Protein AF-A0AAN7BKR9-F1 (afdb_monomer_lite)

Sequence (202 aa):
MAPDATAPASCQTCKATGILFSCIQCNNFSFCDECWPKWVLHLPGSVGWDSRPHEKSNAAVVQRLRQILEPSRTDIEHESELQNDDDTTWFGIGRDGLGQSVFEDHGRFASLMSESYNREMDTRYPQLVSYIGQTGAGKSTIIKMLIDRLDLRSPLNNQKFPSPVTSSSNDRVLETLHSSGCGLQMIVFRKLLDCSSCFSAQ

Organism: NCBI:txid252190

Radius of gyration: 22.03 Å; chains: 1; bounding box: 56×52×65 Å

Foldseek 3Di:
DPPPCPQDQAAPPPRDGDFWWDFLQDDLGTHDPVCQCVDPCQPVCRAGPVRHHTDTDGNNLSSVLCCLVAPPDDPVVLVVQQVVCVLVDAWDFDADPVRDTDIDGSCVVVVVVVVPPDPPDPDDDFDWDWDFDDPPPCSLSVQQSVLVVVCVVCVVDPDRDDGHRTDHPPVPPDPDDDDDDRDGPIDTDPDPDPPPPPDDDD

Secondary structure (DSSP, 8-state):
---------S-TTT---SS-EE-TTT-S--B-TTTGGGSGGGSTT-B-TTSSBPP-EEHHHHHHHHHHHS----HHHHHHHHHHHGGG--EEEEE-TTS-EEEEE-SHHHHHHHHT--TT-S------EE----TTSSHHHHHHHHHHHHHHH-TTS--PPP-PPPPPTTGGG---SS-------EE---------SS----

Structure (mmCIF, N/CA/C/O backbone):
data_AF-A0AAN7BKR9-F1
#
_entry.id   AF-A0AAN7BKR9-F1
#
loop_
_atom_site.group_PDB
_atom_site.id
_atom_site.type_symbol
_atom_site.label_atom_id
_atom_site.label_alt_id
_atom_site.label_comp_id
_atom_site.label_asym_id
_atom_site.label_entity_id
_atom_site.label_seq_id
_atom_site.pdbx_PDB_ins_code
_atom_site.Cartn_x
_atom_site.Cartn_y
_atom_site.Cartn_z
_atom_site.occupancy
_atom_site.B_iso_or_equiv
_atom_site.auth_seq_id
_atom_site.auth_comp_id
_atom_site.auth_asym_id
_atom_site.auth_atom_id
_atom_site.pdbx_PDB_model_num
ATOM 1 N N . MET A 1 1 ? 6.059 19.357 3.581 1.00 26.98 1 MET A N 1
ATOM 2 C CA . MET A 1 1 ? 5.431 18.853 2.340 1.00 26.98 1 MET A CA 1
ATOM 3 C C . MET A 1 1 ? 6.338 17.769 1.786 1.00 26.98 1 MET A C 1
ATOM 5 O O . MET A 1 1 ? 7.286 18.085 1.077 1.00 26.98 1 MET A O 1
ATOM 9 N N . ALA A 1 2 ? 6.133 16.520 2.205 1.00 34.06 2 ALA A N 1
ATOM 10 C CA . ALA A 1 2 ? 6.784 15.388 1.553 1.00 34.06 2 ALA A CA 1
ATOM 11 C C . ALA A 1 2 ? 6.196 15.257 0.136 1.00 34.06 2 ALA A C 1
ATOM 13 O O . ALA A 1 2 ? 4.997 15.498 -0.028 1.00 34.06 2 ALA A O 1
ATOM 14 N N . PRO A 1 3 ? 7.004 14.960 -0.894 1.00 37.19 3 PRO A N 1
ATOM 15 C CA . PRO A 1 3 ? 6.468 14.732 -2.225 1.00 37.19 3 PRO A CA 1
ATOM 16 C C . PRO A 1 3 ? 5.530 13.527 -2.156 1.00 37.19 3 PRO A C 1
ATOM 18 O O . PRO A 1 3 ? 5.945 12.446 -1.742 1.00 37.19 3 PRO A O 1
ATOM 21 N N . ASP A 1 4 ? 4.272 13.738 -2.541 1.00 41.75 4 ASP A N 1
ATOM 22 C CA . ASP A 1 4 ? 3.327 12.667 -2.826 1.00 41.75 4 ASP A CA 1
ATOM 23 C C . ASP A 1 4 ? 4.011 11.731 -3.826 1.00 41.75 4 ASP A C 1
ATOM 25 O O . ASP A 1 4 ? 4.263 12.096 -4.977 1.00 41.75 4 ASP A O 1
ATOM 29 N N . ALA A 1 5 ? 4.456 10.572 -3.346 1.00 51.84 5 ALA A N 1
ATOM 30 C CA . ALA A 1 5 ? 5.172 9.595 -4.146 1.00 51.84 5 ALA A CA 1
ATOM 31 C C . ALA A 1 5 ? 4.141 8.842 -4.988 1.00 51.84 5 ALA A C 1
ATOM 33 O O . ALA A 1 5 ? 3.835 7.669 -4.758 1.00 51.84 5 ALA A O 1
ATOM 34 N N . THR A 1 6 ? 3.579 9.572 -5.950 1.00 57.84 6 THR A N 1
ATOM 35 C CA . THR A 1 6 ? 2.717 9.067 -7.002 1.00 57.84 6 THR A CA 1
ATOM 36 C C . THR A 1 6 ? 3.455 7.942 -7.720 1.00 57.84 6 THR A C 1
ATOM 38 O O . THR A 1 6 ? 4.668 8.023 -7.943 1.00 57.84 6 THR A O 1
ATOM 41 N N . ALA A 1 7 ? 2.730 6.878 -8.072 1.00 62.97 7 ALA A N 1
ATOM 42 C CA . ALA A 1 7 ? 3.277 5.782 -8.860 1.00 62.97 7 ALA A CA 1
ATOM 43 C C . ALA A 1 7 ? 4.092 6.331 -10.048 1.00 62.97 7 ALA A C 1
ATOM 45 O O . ALA A 1 7 ? 3.690 7.335 -10.646 1.00 62.97 7 ALA A O 1
ATOM 46 N N . PRO A 1 8 ? 5.231 5.707 -10.391 1.00 68.12 8 PRO A N 1
ATOM 47 C CA . PRO A 1 8 ? 6.092 6.198 -11.456 1.00 68.12 8 PRO A CA 1
ATOM 48 C C . PRO A 1 8 ? 5.278 6.359 -12.741 1.00 68.12 8 PRO A C 1
ATOM 50 O O . PRO A 1 8 ? 4.782 5.387 -13.303 1.00 68.12 8 PRO A O 1
ATOM 53 N N . ALA A 1 9 ? 5.105 7.608 -13.176 1.00 81.19 9 ALA A N 1
ATOM 54 C CA . ALA A 1 9 ? 4.190 7.947 -14.264 1.00 81.19 9 ALA A CA 1
ATOM 55 C C . ALA A 1 9 ? 4.809 7.741 -15.654 1.00 81.19 9 ALA A C 1
ATOM 57 O O . ALA A 1 9 ? 4.101 7.725 -16.658 1.00 81.19 9 ALA A O 1
ATOM 58 N N . SER A 1 10 ? 6.137 7.611 -15.731 1.00 92.88 10 SER A N 1
ATOM 59 C CA . SER A 1 10 ? 6.860 7.510 -16.997 1.00 92.88 10 SER A CA 1
ATOM 60 C C . SER A 1 10 ? 8.153 6.707 -16.870 1.00 92.88 10 SER A C 1
ATOM 62 O O . SER A 1 10 ? 8.734 6.579 -15.790 1.00 92.88 10 SER A O 1
ATOM 64 N N . CYS A 1 11 ? 8.620 6.168 -17.995 1.00 94.62 11 CYS A N 1
ATOM 65 C CA . CYS A 1 11 ? 9.908 5.500 -18.081 1.00 94.62 11 CYS A CA 1
ATOM 66 C C . CYS A 1 11 ? 11.046 6.475 -17.752 1.00 94.62 11 CYS A C 1
ATOM 68 O O . CYS A 1 11 ? 11.150 7.548 -18.342 1.00 94.62 11 CYS A O 1
ATOM 70 N N . GLN A 1 12 ? 11.967 6.065 -16.880 1.00 93.19 12 GLN A N 1
ATOM 71 C CA . GLN A 1 12 ? 13.104 6.876 -16.456 1.00 93.19 12 GLN A CA 1
ATOM 72 C C . GLN A 1 12 ? 13.968 7.351 -17.634 1.00 93.19 12 GLN A C 1
ATOM 74 O O . GLN A 1 12 ? 14.436 8.491 -17.618 1.00 93.19 12 GLN A O 1
ATOM 79 N N . THR A 1 13 ? 14.139 6.503 -18.654 1.00 93.75 13 THR A N 1
ATOM 80 C CA . THR A 1 13 ? 15.011 6.744 -19.810 1.00 93.75 13 THR A CA 1
ATOM 81 C C . THR A 1 13 ? 14.325 7.539 -20.921 1.00 93.75 13 THR A C 1
ATOM 83 O O . THR A 1 13 ? 14.821 8.595 -21.295 1.00 93.75 13 THR A O 1
ATOM 86 N N . CYS A 1 14 ? 13.202 7.053 -21.460 1.00 95.06 14 CYS A N 1
ATOM 87 C CA . CYS A 1 14 ? 12.560 7.654 -22.640 1.00 95.06 14 CYS A CA 1
ATOM 88 C C . CYS A 1 14 ? 11.334 8.520 -22.321 1.00 95.06 14 CYS A C 1
ATOM 90 O O . CYS A 1 14 ? 10.731 9.069 -23.236 1.00 95.06 14 CYS A O 1
ATOM 92 N N . LYS A 1 15 ? 10.943 8.626 -21.043 1.00 94.88 15 LYS A N 1
ATOM 93 C CA . LYS A 1 15 ? 9.754 9.359 -20.568 1.00 94.88 15 LYS A CA 1
ATOM 94 C C . LYS A 1 15 ? 8.417 8.876 -21.148 1.00 94.88 15 LYS A C 1
ATOM 96 O O . LYS A 1 15 ? 7.397 9.518 -20.923 1.00 94.88 15 LYS A O 1
ATOM 101 N N . ALA A 1 16 ? 8.392 7.724 -21.823 1.00 92.19 16 ALA A N 1
ATOM 102 C CA . ALA A 1 16 ? 7.155 7.105 -22.284 1.00 92.19 16 ALA A CA 1
ATOM 103 C C . ALA A 1 16 ? 6.249 6.744 -21.099 1.00 92.19 16 ALA A C 1
ATOM 105 O O . ALA A 1 16 ? 6.720 6.234 -20.079 1.00 92.19 16 ALA A O 1
ATOM 106 N N . THR A 1 17 ? 4.955 6.995 -21.252 1.00 89.12 17 THR A N 1
ATOM 107 C CA . THR A 1 17 ? 3.909 6.556 -20.327 1.00 89.12 17 THR A CA 1
ATOM 108 C C . THR A 1 17 ? 3.369 5.195 -20.783 1.00 89.12 17 THR A C 1
ATOM 110 O O . THR A 1 17 ? 3.469 4.846 -21.960 1.00 89.12 17 THR A O 1
ATOM 113 N N . GLY A 1 18 ? 2.839 4.386 -19.864 1.00 86.75 18 GLY A N 1
ATOM 114 C CA . GLY A 1 18 ? 2.301 3.059 -20.188 1.00 86.75 18 GLY A CA 1
ATOM 115 C C . GLY A 1 18 ? 2.633 2.006 -19.136 1.00 86.75 18 GLY A C 1
ATOM 116 O O . GLY A 1 18 ? 2.755 2.320 -17.953 1.00 86.75 18 GLY A O 1
ATOM 117 N N . ILE A 1 19 ? 2.773 0.748 -19.564 1.00 89.75 19 ILE A N 1
ATOM 118 C CA . ILE A 1 19 ? 3.193 -0.340 -18.674 1.00 89.75 19 ILE A CA 1
ATOM 119 C C . ILE A 1 19 ? 4.673 -0.152 -18.349 1.00 89.75 19 ILE A C 1
ATOM 121 O O . ILE A 1 19 ? 5.530 -0.150 -19.235 1.00 89.75 19 ILE A O 1
ATOM 125 N N . LEU A 1 20 ? 4.955 0.008 -17.061 1.00 94.00 20 LEU A N 1
ATOM 126 C CA . LEU A 1 20 ? 6.298 0.211 -16.549 1.00 94.00 20 LEU A CA 1
ATOM 127 C C . LEU A 1 20 ? 6.684 -0.908 -15.591 1.00 94.00 20 LEU A C 1
ATOM 129 O O . LEU A 1 20 ? 5.868 -1.403 -14.805 1.00 94.00 20 LEU A O 1
ATOM 133 N N . PHE A 1 21 ? 7.963 -1.253 -15.643 1.00 93.75 21 PHE A N 1
ATOM 134 C CA . PHE A 1 21 ? 8.565 -2.309 -14.854 1.00 93.75 21 PHE A CA 1
ATOM 135 C C . PHE A 1 21 ? 9.647 -1.758 -13.934 1.00 93.75 21 PHE A C 1
ATOM 137 O O . PHE A 1 21 ? 10.449 -0.911 -14.334 1.00 93.75 21 PHE A O 1
ATOM 144 N N . SER A 1 22 ? 9.706 -2.303 -12.727 1.00 92.69 22 SER A N 1
ATOM 145 C CA . SER A 1 22 ? 10.774 -2.072 -11.760 1.00 92.69 22 SER A CA 1
ATOM 146 C C . SER A 1 22 ? 11.369 -3.405 -11.329 1.00 92.69 22 SER A C 1
ATOM 148 O O . SER A 1 22 ? 10.677 -4.421 -11.277 1.00 92.69 22 SER A O 1
ATOM 150 N N . CYS A 1 23 ? 12.660 -3.391 -11.012 1.00 91.25 23 CYS A N 1
ATOM 151 C CA . CYS A 1 23 ? 13.339 -4.515 -10.384 1.00 91.25 23 CYS A CA 1
ATOM 152 C C . CYS A 1 23 ? 13.423 -4.261 -8.878 1.00 91.25 23 CYS A C 1
ATOM 154 O O . CYS A 1 23 ? 13.881 -3.202 -8.448 1.00 91.25 23 CYS A O 1
ATOM 156 N N . ILE A 1 24 ? 13.020 -5.243 -8.072 1.00 86.81 24 ILE A N 1
ATOM 157 C CA . ILE A 1 24 ? 13.081 -5.149 -6.606 1.00 86.81 24 ILE A CA 1
ATOM 158 C C . ILE A 1 24 ? 14.542 -5.026 -6.126 1.00 86.81 24 ILE A C 1
ATOM 160 O O . ILE A 1 24 ? 14.805 -4.349 -5.136 1.00 86.81 24 ILE A O 1
ATOM 164 N N . GLN A 1 25 ? 15.497 -5.603 -6.865 1.00 87.56 25 GLN A N 1
ATOM 165 C CA . GLN A 1 25 ? 16.908 -5.694 -6.468 1.00 87.56 25 GLN A CA 1
ATOM 166 C C . GLN A 1 25 ? 17.793 -4.526 -6.945 1.00 87.56 25 GLN A C 1
ATOM 168 O O . GLN A 1 25 ? 18.833 -4.279 -6.345 1.00 87.56 25 GLN A O 1
ATOM 173 N N . CYS A 1 26 ? 17.428 -3.811 -8.017 1.00 83.69 26 CYS A N 1
ATOM 174 C CA . CYS A 1 26 ? 18.370 -2.901 -8.692 1.00 83.69 26 CYS A CA 1
ATOM 175 C C . CYS A 1 26 ? 18.265 -1.424 -8.310 1.00 83.69 26 CYS A C 1
ATOM 177 O O . CYS A 1 26 ? 19.289 -0.752 -8.226 1.00 83.69 26 CYS A O 1
ATOM 179 N N . ASN A 1 27 ? 17.053 -0.873 -8.203 1.00 77.00 27 ASN A N 1
ATOM 180 C CA . ASN A 1 27 ? 16.814 0.550 -7.922 1.00 77.00 27 ASN A CA 1
ATOM 181 C C . ASN A 1 27 ? 15.310 0.829 -7.768 1.00 77.00 27 ASN A C 1
ATOM 183 O O . ASN A 1 27 ? 14.481 -0.075 -7.873 1.00 77.00 27 ASN A O 1
ATOM 187 N N . ASN A 1 28 ? 14.970 2.104 -7.554 1.00 80.19 28 ASN A N 1
ATOM 188 C CA . ASN A 1 28 ? 13.593 2.594 -7.560 1.00 80.19 28 ASN A CA 1
ATOM 189 C C . ASN A 1 28 ? 13.164 3.237 -8.895 1.00 80.19 28 ASN A C 1
ATOM 191 O O . ASN A 1 28 ? 12.233 4.037 -8.940 1.00 80.19 28 ASN A O 1
ATOM 195 N N . PHE A 1 29 ? 13.864 2.944 -9.993 1.00 90.00 29 PHE A N 1
ATOM 196 C CA . PHE A 1 29 ? 13.495 3.445 -11.313 1.00 90.00 29 PHE A CA 1
ATOM 197 C C . PHE A 1 29 ? 12.498 2.517 -12.002 1.00 90.00 29 PHE A C 1
ATOM 199 O O . PHE A 1 29 ? 12.336 1.339 -11.674 1.00 90.00 29 PHE A O 1
ATOM 206 N N . SER A 1 30 ? 11.802 3.091 -12.977 1.00 93.19 30 SER A N 1
ATOM 207 C CA . SER A 1 30 ? 10.784 2.413 -13.768 1.00 93.19 30 SER A CA 1
ATOM 208 C C . SER A 1 30 ? 11.130 2.491 -15.241 1.00 93.19 30 SER A C 1
ATOM 210 O O . SER A 1 30 ? 11.491 3.555 -15.746 1.00 93.19 30 SER A O 1
ATOM 212 N N . PHE A 1 31 ? 11.021 1.373 -15.945 1.00 94.75 31 PHE A N 1
ATOM 213 C CA . PHE A 1 31 ? 11.413 1.259 -17.344 1.00 94.75 31 PHE A CA 1
ATOM 214 C C . PHE A 1 31 ? 10.274 0.668 -18.169 1.00 94.75 31 PHE A C 1
ATOM 216 O O . PHE A 1 31 ? 9.584 -0.237 -17.707 1.00 94.75 31 PHE A O 1
ATOM 223 N N . CYS A 1 32 ? 10.081 1.153 -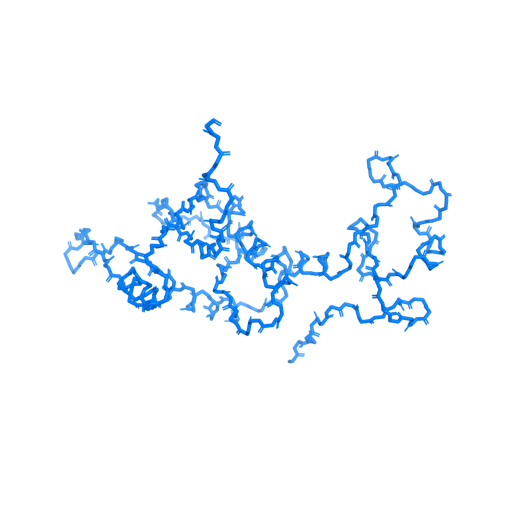19.396 1.00 95.38 32 CYS A N 1
ATOM 224 C CA . CYS A 1 32 ? 9.285 0.418 -20.375 1.00 95.38 32 CYS A CA 1
ATOM 225 C C . CYS A 1 32 ? 10.054 -0.830 -20.843 1.00 95.38 32 CYS A C 1
ATOM 227 O O . CYS A 1 32 ? 11.263 -0.951 -20.608 1.00 95.38 32 CYS A O 1
ATOM 229 N N . ASP A 1 33 ? 9.376 -1.734 -21.549 1.00 95.00 33 ASP A N 1
ATOM 230 C CA . ASP A 1 33 ? 9.988 -2.968 -22.054 1.00 95.00 33 ASP A CA 1
ATOM 231 C C . ASP A 1 33 ? 11.247 -2.729 -22.898 1.00 95.00 33 ASP A C 1
ATOM 233 O O . ASP A 1 33 ? 12.223 -3.468 -22.761 1.00 95.00 33 ASP A O 1
ATOM 237 N N . GLU A 1 34 ? 11.255 -1.678 -23.720 1.00 95.69 34 GLU A N 1
ATOM 238 C CA . GLU A 1 34 ? 12.373 -1.352 -24.613 1.00 95.69 34 GLU A CA 1
ATOM 239 C C . GLU A 1 34 ? 13.589 -0.775 -23.884 1.00 95.69 34 GLU A C 1
ATOM 241 O O 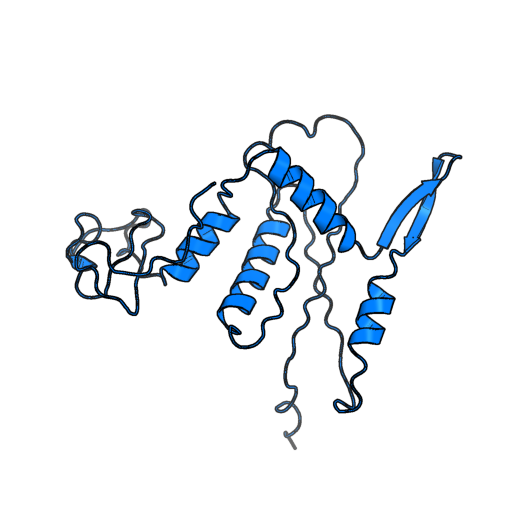. GLU A 1 34 ? 14.730 -0.957 -24.315 1.00 95.69 34 GLU A O 1
ATOM 246 N N . CYS A 1 35 ? 13.359 -0.028 -22.804 1.00 95.31 35 CYS A N 1
ATOM 247 C CA . CYS A 1 35 ? 14.427 0.586 -22.019 1.00 95.31 35 CYS A CA 1
ATOM 248 C C . CYS A 1 35 ? 14.970 -0.353 -20.944 1.00 95.31 35 CYS A C 1
ATOM 250 O O . CYS A 1 35 ? 16.109 -0.170 -20.522 1.00 95.31 35 CYS A O 1
ATOM 252 N N . TRP A 1 36 ? 14.205 -1.371 -20.540 1.00 94.50 36 TRP A N 1
ATOM 253 C CA . TRP A 1 36 ? 14.630 -2.358 -19.552 1.00 94.50 36 TRP A CA 1
ATOM 254 C C . TRP A 1 36 ? 16.008 -2.971 -19.849 1.00 94.50 36 TRP A C 1
ATOM 256 O O . TRP A 1 36 ? 16.889 -2.806 -19.009 1.00 94.50 36 TRP A O 1
ATOM 266 N N . PRO A 1 37 ? 16.259 -3.604 -21.016 1.00 94.56 37 PRO A N 1
ATOM 267 C CA . PRO A 1 37 ? 17.543 -4.256 -21.283 1.00 94.56 37 PRO A CA 1
ATOM 268 C C . PRO A 1 37 ? 18.685 -3.267 -21.563 1.00 94.56 37 PRO A C 1
ATOM 270 O O . PRO A 1 37 ? 19.817 -3.691 -21.763 1.00 94.56 37 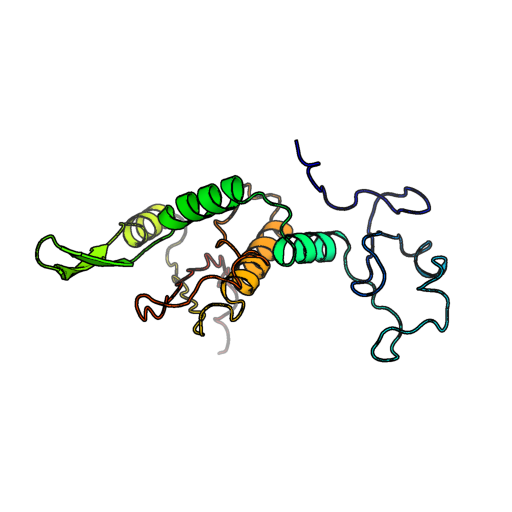PRO A O 1
ATOM 273 N N . LYS A 1 38 ? 18.402 -1.957 -21.630 1.00 93.56 38 LYS A N 1
ATOM 274 C CA . LYS A 1 38 ? 19.404 -0.904 -21.868 1.00 93.56 38 LYS A CA 1
ATOM 275 C C . LYS A 1 38 ? 20.006 -0.376 -20.566 1.00 93.56 38 LYS A C 1
ATOM 277 O O . LYS A 1 38 ? 21.029 0.302 -20.598 1.00 93.56 38 LYS A O 1
ATOM 282 N N . TRP A 1 39 ? 19.361 -0.636 -19.428 1.00 91.56 39 TRP A N 1
ATOM 283 C CA . TRP A 1 39 ? 19.875 -0.229 -18.128 1.00 91.56 39 TRP A CA 1
ATOM 284 C C . TRP A 1 39 ? 21.080 -1.086 -17.733 1.00 91.56 39 TRP A C 1
ATOM 286 O O . TRP A 1 39 ? 21.045 -2.303 -17.885 1.00 91.56 39 TRP A O 1
ATOM 296 N N . VAL A 1 40 ? 22.126 -0.461 -17.181 1.00 90.31 40 VAL A N 1
ATOM 297 C CA . VAL A 1 40 ? 23.423 -1.112 -16.907 1.00 90.31 40 VAL A CA 1
ATOM 298 C C . VAL A 1 40 ? 23.316 -2.372 -16.039 1.00 90.31 40 VAL A C 1
ATOM 300 O O . VAL A 1 40 ? 24.077 -3.312 -16.235 1.00 90.31 40 VAL A O 1
ATOM 303 N N . LEU A 1 41 ? 22.348 -2.427 -15.117 1.00 90.56 41 LEU A N 1
ATOM 304 C CA . LEU A 1 41 ? 22.137 -3.587 -14.238 1.00 90.56 41 LEU A CA 1
ATOM 305 C C . LEU A 1 41 ? 21.246 -4.681 -14.852 1.00 90.56 41 LEU A C 1
ATOM 307 O O . LEU A 1 41 ? 21.121 -5.757 -14.280 1.00 90.56 41 LEU A O 1
ATOM 311 N N . HIS A 1 42 ? 20.611 -4.409 -15.991 1.00 91.75 42 HIS A N 1
ATOM 312 C CA . HIS A 1 42 ? 19.686 -5.312 -16.683 1.00 91.75 42 HIS A CA 1
ATOM 313 C C . HIS A 1 42 ? 20.191 -5.695 -18.081 1.00 91.75 42 HIS A C 1
ATOM 315 O O . HIS A 1 42 ? 19.413 -6.173 -18.913 1.00 91.75 42 HIS A O 1
ATOM 321 N N . LEU A 1 43 ? 21.476 -5.459 -18.359 1.00 91.06 43 LEU A N 1
ATOM 322 C CA . LEU A 1 43 ? 22.086 -5.889 -19.608 1.00 91.06 43 LEU A CA 1
ATOM 323 C C . LEU A 1 43 ? 21.938 -7.414 -19.760 1.00 91.06 43 LEU A C 1
ATOM 325 O O . LEU A 1 43 ? 21.884 -8.142 -18.764 1.00 91.06 43 LEU A O 1
ATOM 329 N N . PRO A 1 44 ? 21.874 -7.935 -20.996 1.00 88.31 44 PRO A N 1
ATOM 330 C CA . PRO A 1 44 ? 21.845 -9.374 -21.218 1.00 88.31 44 PRO A CA 1
ATOM 331 C C . PRO A 1 44 ? 23.014 -10.075 -20.507 1.00 88.31 44 PRO A C 1
ATOM 333 O O . PRO A 1 44 ? 24.171 -9.713 -20.701 1.00 88.31 44 PRO A O 1
ATOM 336 N N . GLY A 1 45 ? 22.702 -11.071 -19.675 1.00 86.25 45 GLY A N 1
ATOM 337 C CA . GLY A 1 45 ? 23.684 -11.785 -18.848 1.00 86.25 45 GLY A CA 1
ATOM 338 C C . GLY A 1 45 ? 23.859 -11.228 -17.430 1.00 86.25 45 GLY A C 1
ATOM 339 O O . GLY A 1 45 ? 24.471 -11.896 -16.601 1.00 86.25 45 GLY A O 1
ATOM 340 N N . SER A 1 46 ? 23.290 -10.061 -17.110 1.00 87.69 46 SER A N 1
ATOM 341 C CA . SER A 1 46 ? 23.203 -9.581 -15.730 1.00 87.69 46 SER A CA 1
ATOM 342 C C . SER A 1 46 ? 22.235 -10.446 -14.922 1.00 87.69 46 SER A C 1
ATOM 344 O O . SER A 1 46 ? 21.105 -10.710 -15.342 1.00 87.69 46 SER A O 1
ATOM 346 N N . VAL A 1 47 ? 22.677 -10.861 -13.737 1.00 90.62 47 VAL A N 1
ATOM 347 C CA . VAL A 1 47 ? 21.904 -11.701 -12.817 1.00 90.62 47 VAL A CA 1
ATOM 348 C C . VAL A 1 47 ? 21.702 -11.015 -11.472 1.00 90.62 47 VAL A C 1
ATOM 350 O O . VAL A 1 47 ? 22.460 -10.118 -11.095 1.00 90.62 47 VAL A O 1
ATOM 353 N N . GLY A 1 48 ? 20.628 -11.394 -10.790 1.00 85.94 48 GLY A N 1
ATOM 354 C CA . GLY A 1 48 ? 20.316 -10.991 -9.429 1.00 85.94 48 GLY A CA 1
ATOM 355 C C . GLY A 1 48 ? 21.116 -11.770 -8.386 1.00 85.94 48 GLY A C 1
ATOM 356 O O . GLY A 1 48 ? 21.989 -12.578 -8.711 1.00 85.94 48 GLY A O 1
ATOM 357 N N . TRP A 1 49 ? 20.797 -11.553 -7.110 1.00 85.62 49 TRP A N 1
ATOM 358 C CA . TRP A 1 49 ? 21.468 -12.224 -5.982 1.00 85.62 49 TRP A CA 1
ATOM 359 C C . TRP A 1 49 ? 21.312 -13.750 -5.987 1.00 85.62 49 TRP A C 1
ATOM 361 O O . TRP A 1 49 ? 22.147 -14.467 -5.445 1.00 85.62 49 TRP A O 1
ATOM 371 N N . ASP A 1 50 ? 20.259 -14.252 -6.620 1.00 88.56 50 ASP A N 1
ATOM 372 C CA . ASP A 1 50 ? 19.948 -15.671 -6.779 1.00 88.56 50 ASP A CA 1
ATOM 373 C C . ASP A 1 50 ? 20.524 -16.270 -8.075 1.00 88.56 50 ASP A C 1
ATOM 375 O O . ASP A 1 50 ? 20.172 -17.387 -8.456 1.00 88.56 50 ASP A O 1
ATOM 379 N N . SER A 1 51 ? 21.412 -15.539 -8.760 1.00 89.19 51 SER A N 1
ATOM 380 C CA . SER A 1 51 ? 21.987 -15.913 -10.059 1.00 89.19 51 SER A CA 1
ATOM 381 C C . SER A 1 51 ? 20.954 -16.082 -11.184 1.00 89.19 51 SER A C 1
ATOM 383 O O . SER A 1 51 ? 21.246 -16.714 -12.200 1.00 89.19 51 SER A O 1
ATOM 385 N N . ARG A 1 52 ? 19.748 -15.515 -11.040 1.00 88.44 52 ARG A N 1
ATOM 386 C CA . ARG A 1 52 ? 18.711 -15.528 -12.082 1.00 88.44 52 ARG A CA 1
ATOM 387 C C . ARG A 1 52 ? 18.634 -14.190 -12.818 1.00 88.44 52 ARG A C 1
ATOM 389 O O . ARG A 1 52 ? 19.057 -13.170 -12.275 1.00 88.44 52 ARG A O 1
ATOM 396 N N . PRO A 1 53 ? 18.095 -14.159 -14.051 1.00 89.00 53 PRO A N 1
ATOM 397 C CA . PRO A 1 53 ? 17.792 -12.903 -14.725 1.00 89.00 53 PRO A CA 1
ATOM 398 C C . PRO A 1 53 ? 16.877 -12.026 -13.869 1.00 89.00 53 PRO A C 1
ATOM 400 O O . PRO A 1 53 ? 15.964 -12.524 -13.211 1.00 89.00 53 PRO A O 1
ATOM 403 N N . HIS A 1 54 ? 17.108 -10.717 -13.912 1.00 91.19 54 HIS A N 1
ATOM 404 C CA . HIS A 1 54 ? 16.312 -9.751 -13.160 1.00 91.19 54 HIS A CA 1
ATOM 405 C C . HIS A 1 54 ? 14.838 -9.799 -13.570 1.00 91.19 54 HIS A C 1
ATOM 407 O O . HIS A 1 54 ? 14.505 -9.738 -14.756 1.00 91.19 54 HIS A O 1
ATOM 413 N N . GLU A 1 55 ? 13.956 -9.874 -12.576 1.00 91.12 55 GLU A N 1
ATOM 414 C CA . GLU A 1 55 ? 12.518 -10.007 -12.788 1.00 91.12 55 GLU A CA 1
ATOM 415 C C . GLU A 1 55 ? 11.847 -8.650 -13.038 1.00 91.12 55 GLU A C 1
ATOM 417 O O . GLU A 1 55 ? 11.980 -7.702 -12.257 1.00 91.12 55 GLU A O 1
ATOM 422 N N . LYS A 1 56 ? 11.066 -8.575 -14.121 1.00 92.75 56 LYS A N 1
ATOM 423 C CA . LYS A 1 56 ? 10.192 -7.439 -14.428 1.00 92.75 56 LYS A CA 1
ATOM 424 C C . LYS A 1 56 ? 8.947 -7.485 -13.545 1.00 92.75 56 LYS A C 1
ATOM 426 O O . LYS A 1 56 ? 8.021 -8.242 -13.816 1.00 92.75 56 LYS A O 1
ATOM 431 N N . SER A 1 57 ? 8.895 -6.634 -12.527 1.00 92.00 57 SER A N 1
ATOM 432 C CA . SER A 1 57 ? 7.705 -6.454 -11.689 1.00 92.00 57 SER A CA 1
ATOM 433 C C . SER A 1 57 ? 6.961 -5.173 -12.055 1.00 92.00 57 SER A C 1
ATOM 435 O O . SER A 1 57 ? 7.579 -4.197 -12.471 1.00 92.00 57 SER A O 1
ATOM 437 N N . ASN A 1 58 ? 5.637 -5.143 -11.881 1.00 89.44 58 ASN A N 1
ATOM 438 C CA . ASN A 1 58 ? 4.849 -3.929 -12.107 1.00 89.44 58 ASN A CA 1
ATOM 439 C C . ASN A 1 58 ? 5.341 -2.792 -11.193 1.00 89.44 58 ASN A C 1
ATOM 441 O O . ASN A 1 58 ? 5.358 -2.938 -9.969 1.00 89.44 58 ASN A O 1
ATOM 445 N N . ALA A 1 59 ? 5.712 -1.658 -11.788 1.00 89.44 59 ALA A N 1
ATOM 446 C CA . ALA A 1 59 ? 6.339 -0.558 -11.066 1.00 89.44 59 ALA A CA 1
ATOM 447 C C . ALA A 1 59 ? 5.445 0.056 -9.972 1.00 89.44 59 ALA A C 1
ATOM 449 O O . ALA A 1 59 ? 5.932 0.372 -8.887 1.00 89.44 59 ALA A O 1
ATOM 450 N N . ALA A 1 60 ? 4.132 0.164 -10.206 1.00 84.56 60 ALA A N 1
ATOM 451 C CA . ALA A 1 60 ? 3.193 0.683 -9.211 1.00 84.56 60 ALA A CA 1
ATOM 452 C C . ALA A 1 60 ? 3.069 -0.256 -7.999 1.00 84.56 60 ALA A C 1
ATOM 454 O O . ALA A 1 60 ? 3.014 0.204 -6.860 1.00 84.56 60 ALA A O 1
ATOM 455 N N . VAL A 1 61 ? 3.085 -1.573 -8.236 1.00 84.19 61 VAL A N 1
ATOM 456 C CA . VAL A 1 61 ? 3.068 -2.576 -7.159 1.00 84.19 61 VAL A CA 1
ATOM 457 C C . VAL A 1 61 ? 4.351 -2.500 -6.334 1.00 84.19 61 VAL A C 1
ATOM 459 O O . VAL A 1 61 ? 4.279 -2.446 -5.110 1.00 84.19 61 VAL A O 1
ATOM 462 N N . VAL A 1 62 ? 5.520 -2.450 -6.982 1.00 86.62 62 VAL A N 1
ATOM 463 C CA . VAL A 1 62 ? 6.819 -2.365 -6.289 1.00 86.62 62 VAL A CA 1
ATOM 464 C C . VAL A 1 62 ? 6.933 -1.078 -5.472 1.00 86.62 62 VAL A C 1
ATOM 466 O O . VAL A 1 62 ? 7.363 -1.132 -4.323 1.00 86.62 62 VAL A O 1
ATOM 469 N N . GLN A 1 63 ? 6.518 0.063 -6.024 1.00 84.38 63 GLN A N 1
ATOM 470 C CA . GLN A 1 63 ? 6.555 1.342 -5.313 1.00 84.38 63 GLN A CA 1
ATOM 471 C C . GLN A 1 63 ? 5.689 1.309 -4.046 1.00 84.38 63 GLN A C 1
ATOM 473 O O . GLN A 1 63 ? 6.140 1.735 -2.985 1.00 84.38 63 GLN A O 1
ATOM 478 N N . ARG A 1 64 ? 4.475 0.752 -4.129 1.00 80.12 64 ARG A N 1
ATOM 479 C CA . ARG A 1 64 ? 3.584 0.639 -2.966 1.00 80.12 64 ARG A CA 1
ATOM 480 C C . ARG A 1 64 ? 4.120 -0.349 -1.929 1.00 80.12 64 ARG A C 1
ATOM 482 O O . ARG A 1 64 ? 4.086 -0.063 -0.740 1.00 80.12 64 ARG A O 1
ATOM 489 N N . LEU A 1 65 ? 4.704 -1.469 -2.367 1.00 83.19 65 LEU A N 1
ATOM 490 C CA . LEU A 1 65 ? 5.403 -2.399 -1.472 1.00 83.19 65 LEU A CA 1
ATOM 491 C C . LEU A 1 65 ? 6.532 -1.710 -0.701 1.00 83.19 65 LEU A C 1
ATOM 493 O O . LEU A 1 65 ? 6.630 -1.887 0.509 1.00 83.19 65 LEU A O 1
ATOM 497 N N . ARG A 1 66 ? 7.349 -0.895 -1.378 1.00 82.38 66 ARG A N 1
ATOM 498 C CA . ARG A 1 66 ? 8.396 -0.104 -0.720 1.00 82.38 66 ARG A CA 1
ATOM 499 C C . ARG A 1 66 ? 7.801 0.871 0.291 1.00 82.38 66 ARG A C 1
ATOM 501 O O . ARG A 1 66 ? 8.263 0.894 1.415 1.00 82.38 66 ARG A O 1
ATOM 508 N N . GLN A 1 67 ? 6.735 1.593 -0.051 1.00 81.19 67 GLN A N 1
ATOM 509 C CA . GLN A 1 67 ? 6.065 2.513 0.884 1.00 81.19 67 GLN A CA 1
ATOM 510 C C . GLN A 1 67 ? 5.532 1.817 2.146 1.00 81.19 67 GLN A C 1
ATOM 512 O O . GLN A 1 67 ? 5.542 2.407 3.221 1.00 81.19 67 GLN A O 1
ATOM 517 N N . ILE A 1 68 ? 5.077 0.568 2.026 1.00 81.06 68 ILE A N 1
ATOM 518 C CA . ILE A 1 68 ? 4.612 -0.236 3.164 1.00 81.06 68 ILE A CA 1
ATOM 519 C C . ILE A 1 68 ? 5.784 -0.705 4.037 1.00 81.06 68 ILE A C 1
ATOM 521 O O . ILE A 1 68 ? 5.669 -0.729 5.260 1.00 81.06 68 ILE A O 1
ATOM 525 N N . LEU A 1 69 ? 6.881 -1.139 3.413 1.00 81.19 69 LEU A N 1
ATOM 526 C CA . LEU A 1 69 ? 8.040 -1.710 4.109 1.00 81.19 69 LEU A CA 1
ATOM 527 C C . LEU A 1 69 ? 8.987 -0.641 4.668 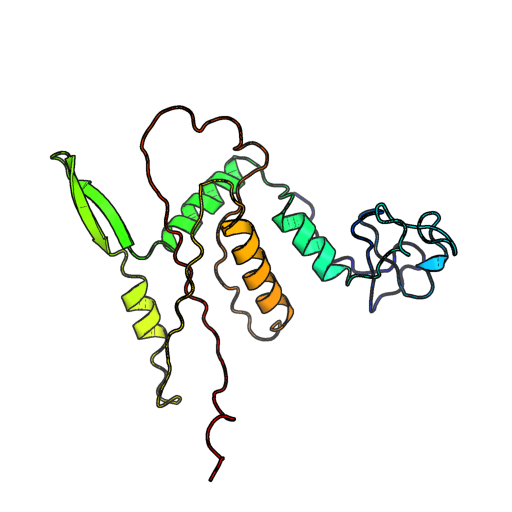1.00 81.19 69 LEU A C 1
ATOM 529 O O . LEU A 1 69 ? 9.651 -0.873 5.673 1.00 81.19 69 LEU A O 1
ATOM 533 N N . GLU A 1 70 ? 9.043 0.513 4.014 1.00 79.62 70 GLU A N 1
ATOM 534 C CA . GLU A 1 70 ? 9.946 1.632 4.279 1.00 79.62 70 GLU A CA 1
ATOM 535 C C . GLU A 1 70 ? 9.130 2.941 4.320 1.00 79.62 70 GLU A C 1
ATOM 537 O O . GLU A 1 70 ? 9.301 3.816 3.463 1.00 79.62 70 GLU A O 1
ATOM 542 N N . PRO A 1 71 ? 8.189 3.088 5.273 1.00 76.00 71 PRO A N 1
ATOM 543 C CA . PRO A 1 71 ? 7.343 4.270 5.342 1.00 76.00 71 PRO A CA 1
ATOM 544 C C . PRO A 1 71 ? 8.179 5.514 5.669 1.00 76.00 71 PRO A C 1
ATOM 546 O O . PRO A 1 71 ? 8.869 5.574 6.685 1.00 76.00 71 PRO A O 1
ATOM 549 N N . SER A 1 72 ? 8.089 6.540 4.822 1.00 73.81 72 SER A N 1
ATOM 550 C CA . SER A 1 72 ? 8.704 7.848 5.060 1.00 73.81 72 SER A CA 1
ATOM 551 C C . SER A 1 72 ? 7.740 8.749 5.836 1.00 73.81 72 SER A C 1
ATOM 553 O O . SER A 1 72 ? 7.159 9.671 5.263 1.00 73.81 72 SER A O 1
ATOM 555 N N . ARG A 1 73 ? 7.525 8.451 7.117 1.00 78.50 73 ARG A N 1
ATOM 556 C CA . ARG A 1 73 ? 6.676 9.252 8.011 1.00 78.50 73 ARG A CA 1
ATOM 557 C C . ARG A 1 73 ? 7.456 9.699 9.241 1.00 78.50 73 ARG A C 1
ATOM 559 O O . ARG A 1 73 ? 8.385 9.022 9.676 1.00 78.50 73 ARG A O 1
ATOM 566 N N . THR A 1 74 ? 7.087 10.851 9.775 1.00 82.44 74 THR A N 1
ATOM 567 C CA . THR A 1 74 ? 7.590 11.377 11.047 1.00 82.44 74 THR A CA 1
ATOM 568 C C . THR A 1 74 ? 6.940 10.659 12.231 1.00 82.44 74 THR A C 1
ATOM 570 O O . THR A 1 74 ? 5.874 10.062 12.087 1.00 82.44 74 THR A O 1
ATOM 573 N N . ASP A 1 75 ? 7.542 10.753 13.418 1.00 79.62 75 ASP A N 1
ATOM 574 C CA . ASP A 1 75 ? 6.966 10.160 14.636 1.00 79.62 75 ASP A CA 1
ATOM 575 C C . ASP A 1 75 ? 5.580 10.748 14.961 1.00 79.62 75 ASP A C 1
ATOM 577 O O . ASP A 1 75 ? 4.690 10.035 15.408 1.00 79.62 75 ASP A O 1
ATOM 581 N N . ILE A 1 76 ? 5.358 12.033 14.656 1.00 83.00 76 ILE A N 1
ATOM 582 C CA . ILE A 1 76 ? 4.060 12.705 14.839 1.00 83.00 76 ILE A CA 1
ATOM 583 C C . ILE A 1 76 ? 3.004 12.131 13.886 1.00 83.00 76 ILE A C 1
ATOM 585 O O . ILE A 1 76 ? 1.870 11.879 14.289 1.00 83.00 76 ILE A O 1
ATOM 589 N N . GLU A 1 77 ? 3.365 11.921 12.618 1.00 82.25 77 GLU A N 1
ATOM 590 C CA . GLU A 1 77 ? 2.475 11.280 11.644 1.00 82.25 77 GLU A CA 1
ATOM 591 C C . GLU A 1 77 ? 2.181 9.832 12.047 1.00 82.25 77 GLU A C 1
ATOM 593 O O . GLU A 1 77 ? 1.045 9.390 11.919 1.00 82.25 77 GLU A O 1
ATOM 598 N N . HIS A 1 78 ? 3.170 9.115 12.589 1.00 81.75 78 HIS A N 1
ATOM 599 C CA . HIS A 1 78 ? 2.981 7.756 13.086 1.00 81.75 78 HIS A CA 1
ATOM 600 C C . HIS A 1 78 ? 1.996 7.694 14.260 1.00 81.75 78 HIS A C 1
ATOM 602 O O . HIS A 1 78 ? 1.066 6.895 14.216 1.00 81.75 78 HIS A O 1
ATOM 608 N N . GLU A 1 79 ? 2.154 8.558 15.264 1.00 79.38 79 GLU A N 1
ATOM 609 C CA . GLU A 1 79 ? 1.238 8.632 16.409 1.00 79.38 79 GLU A CA 1
ATOM 610 C C . GLU A 1 79 ? -0.184 8.995 15.965 1.00 79.38 79 GLU A C 1
ATOM 612 O O . GLU A 1 79 ? -1.162 8.391 16.396 1.00 79.38 79 GLU A O 1
ATOM 617 N N . SER A 1 80 ? -0.311 9.939 15.027 1.00 81.50 80 SER A N 1
ATOM 618 C CA . SER A 1 80 ? -1.613 10.283 14.457 1.00 81.50 80 SER A CA 1
ATOM 619 C C . SER A 1 80 ? -2.245 9.110 13.706 1.00 81.50 80 SER A C 1
ATOM 621 O O . SER A 1 80 ? -3.461 8.948 13.758 1.00 81.50 80 SER A O 1
ATOM 623 N N . GLU A 1 81 ? -1.460 8.316 12.978 1.00 77.31 81 GLU A N 1
ATOM 624 C CA . GLU A 1 81 ? -1.953 7.117 12.303 1.00 77.31 81 GLU A CA 1
ATOM 625 C C . GLU A 1 81 ? -2.412 6.055 13.305 1.00 77.31 81 GLU A C 1
ATOM 627 O O . GLU A 1 81 ? -3.461 5.458 13.079 1.00 77.31 81 GLU A O 1
ATOM 632 N N . LEU A 1 82 ? -1.683 5.857 14.409 1.00 77.81 82 LEU A N 1
ATOM 633 C CA . LEU A 1 82 ? -2.078 4.947 15.490 1.00 77.81 82 LEU A CA 1
ATOM 634 C C . LEU A 1 82 ? -3.398 5.382 16.126 1.00 77.81 82 LEU A C 1
ATOM 636 O O . LEU A 1 82 ? -4.319 4.577 16.226 1.00 77.81 82 LEU A O 1
ATOM 640 N N . GLN A 1 83 ? -3.540 6.672 16.433 1.00 75.81 83 GLN A N 1
ATOM 641 C CA . GLN A 1 83 ? -4.774 7.217 16.996 1.00 75.81 83 GLN A CA 1
ATOM 642 C C . GLN A 1 83 ? -5.980 7.044 16.060 1.00 75.81 83 GLN A C 1
ATOM 644 O O . GLN A 1 83 ? -7.103 6.882 16.526 1.00 75.81 83 GLN A O 1
ATOM 649 N N . ASN A 1 84 ? -5.758 7.073 14.742 1.00 72.06 84 ASN A N 1
ATOM 650 C CA . ASN A 1 84 ? -6.799 6.794 13.750 1.00 72.06 84 ASN A CA 1
ATOM 651 C C . ASN A 1 84 ? -7.081 5.285 13.591 1.00 72.06 84 ASN A C 1
ATOM 653 O O . ASN A 1 84 ? -8.173 4.913 13.162 1.00 72.06 84 ASN A O 1
ATOM 657 N N . ASP A 1 85 ? -6.111 4.412 13.885 1.00 71.38 85 ASP A N 1
ATOM 658 C CA . ASP A 1 85 ? -6.280 2.951 13.856 1.00 71.38 85 ASP A CA 1
ATOM 659 C C . ASP A 1 85 ? -7.063 2.455 15.078 1.00 71.38 85 ASP A C 1
ATOM 661 O O . ASP A 1 85 ? -7.754 1.441 14.973 1.00 71.38 85 ASP A O 1
ATOM 665 N N . ASP A 1 86 ? -7.044 3.191 16.198 1.00 66.62 86 ASP A N 1
ATOM 666 C CA . ASP A 1 86 ? -7.858 2.901 17.389 1.00 66.62 86 ASP A CA 1
ATOM 667 C C . ASP A 1 86 ? -9.354 2.784 17.049 1.00 66.62 86 ASP A C 1
ATOM 669 O O . ASP A 1 86 ? -10.030 1.882 17.550 1.00 66.62 86 ASP A O 1
ATOM 673 N N . ASP A 1 87 ? -9.854 3.604 16.115 1.00 63.41 87 ASP A N 1
ATOM 674 C CA . ASP A 1 87 ? -11.242 3.570 15.618 1.00 63.41 87 ASP A CA 1
ATOM 675 C C . ASP A 1 87 ? -11.584 2.279 14.844 1.00 63.41 87 ASP A C 1
ATOM 677 O O . ASP A 1 87 ? -12.748 2.006 14.517 1.00 63.41 87 ASP A O 1
ATOM 681 N N . THR A 1 88 ? -10.576 1.462 14.526 1.00 65.75 88 THR A N 1
ATOM 682 C CA . THR A 1 88 ? -10.746 0.135 13.925 1.00 65.75 88 THR A CA 1
ATOM 683 C C . THR A 1 88 ? -10.805 -0.985 14.958 1.00 65.75 88 THR A C 1
ATOM 685 O O . THR A 1 88 ? -11.023 -2.133 14.568 1.00 65.75 88 THR A O 1
ATOM 688 N N . THR A 1 89 ? -10.675 -0.685 16.253 1.00 69.44 89 THR A N 1
ATOM 689 C CA . THR A 1 89 ? -10.796 -1.664 17.339 1.00 69.44 89 THR A CA 1
ATOM 690 C C . THR A 1 89 ? -12.238 -2.159 17.447 1.00 69.44 89 THR A C 1
ATOM 692 O O . THR A 1 89 ? -13.187 -1.380 17.446 1.00 69.44 89 THR A O 1
ATOM 695 N N . TRP A 1 90 ? -12.425 -3.480 17.509 1.00 72.19 90 TRP A N 1
ATOM 696 C CA . TRP A 1 90 ? -13.760 -4.084 17.639 1.00 72.19 90 TRP A CA 1
ATOM 697 C C . TRP A 1 90 ? -14.083 -4.362 19.096 1.00 72.19 90 TRP A C 1
ATOM 699 O O . TRP A 1 90 ? -15.114 -3.933 19.605 1.00 72.19 90 TRP A O 1
ATOM 709 N N . PHE A 1 91 ? -13.176 -5.086 19.745 1.00 77.69 91 PHE A N 1
ATOM 710 C CA . PHE A 1 91 ? -13.330 -5.575 21.100 1.00 77.69 91 PHE A CA 1
ATOM 711 C C . PHE A 1 91 ? -12.004 -5.431 21.838 1.00 77.69 91 PHE A C 1
ATOM 713 O O . PHE A 1 91 ? -10.945 -5.676 21.253 1.00 77.69 91 PHE A O 1
ATOM 720 N N . GLY A 1 92 ? -12.080 -5.083 23.116 1.00 76.75 92 GLY A N 1
ATOM 721 C CA . GLY A 1 92 ? -10.932 -4.864 23.983 1.00 76.75 92 GLY A CA 1
ATOM 722 C C . GLY A 1 92 ? -11.105 -5.512 25.352 1.00 76.75 92 GLY A C 1
ATOM 723 O O . GLY A 1 92 ? -12.188 -5.962 25.734 1.00 76.75 92 GLY A O 1
ATOM 724 N N . ILE A 1 93 ? -10.004 -5.567 26.097 1.00 77.75 93 ILE A N 1
ATOM 725 C CA . ILE A 1 93 ? -10.023 -5.842 27.533 1.00 77.75 93 ILE A CA 1
ATOM 726 C C . ILE A 1 93 ? -9.409 -4.625 28.218 1.00 77.75 93 ILE A C 1
ATOM 728 O O . ILE A 1 93 ? -8.189 -4.452 28.204 1.00 77.75 93 ILE A O 1
ATOM 732 N N . GLY A 1 94 ? -10.264 -3.799 28.809 1.00 80.12 94 GLY A N 1
ATOM 733 C CA . GLY A 1 94 ? -9.874 -2.656 29.621 1.00 80.12 94 GLY A CA 1
ATOM 734 C C . GLY A 1 94 ? -9.650 -3.039 31.080 1.00 80.12 94 GLY A C 1
ATOM 735 O O . GLY A 1 94 ? -9.812 -4.196 31.488 1.00 80.12 94 GLY A O 1
ATOM 736 N N . ARG A 1 95 ? -9.286 -2.047 31.892 1.00 84.88 95 ARG A N 1
ATOM 737 C CA . ARG A 1 95 ? -9.284 -2.161 33.353 1.00 84.88 95 ARG A CA 1
ATOM 738 C C . ARG A 1 95 ? -10.168 -1.079 33.944 1.00 84.88 95 ARG A C 1
ATOM 740 O O . ARG A 1 95 ? -10.037 0.083 33.575 1.00 84.88 95 ARG A O 1
ATOM 747 N N . ASP A 1 96 ? -11.040 -1.457 34.868 1.00 86.00 96 ASP A N 1
ATOM 748 C CA . ASP A 1 96 ? -11.850 -0.489 35.602 1.00 86.00 96 ASP A CA 1
ATOM 749 C C . ASP A 1 96 ? -11.031 0.260 36.672 1.00 86.00 96 ASP A C 1
ATOM 751 O O . ASP A 1 96 ? -9.844 0.000 36.893 1.00 86.00 96 ASP A O 1
ATOM 755 N N . GLY A 1 97 ? -11.679 1.192 37.381 1.00 83.81 97 GLY A N 1
ATOM 756 C CA . GLY A 1 97 ? -11.059 1.949 38.477 1.00 83.81 97 GLY A CA 1
ATOM 757 C C . GLY A 1 97 ? -10.596 1.096 39.669 1.00 83.81 97 GLY A C 1
ATOM 758 O O . GLY A 1 97 ? -9.905 1.608 40.547 1.00 83.81 97 GLY A O 1
ATOM 759 N N . LEU A 1 98 ? -10.952 -0.191 39.704 1.00 87.69 98 LEU A N 1
ATOM 760 C CA . LEU A 1 98 ? -10.524 -1.176 40.698 1.00 87.69 98 LEU A CA 1
ATOM 761 C C . LEU A 1 98 ? -9.449 -2.129 40.140 1.00 87.69 98 LEU A C 1
ATOM 763 O O . LEU A 1 98 ? -9.008 -3.043 40.839 1.00 87.69 98 LEU A O 1
ATOM 767 N N . GLY A 1 99 ? -9.005 -1.917 38.897 1.00 83.62 99 GLY A N 1
ATOM 768 C CA . GLY A 1 99 ? -8.012 -2.734 38.209 1.00 83.62 99 GLY A CA 1
ATOM 769 C C . GLY A 1 99 ? -8.542 -4.074 37.692 1.00 83.62 99 GLY A C 1
ATOM 770 O O . GLY A 1 99 ? -7.733 -4.906 37.272 1.00 83.62 99 GLY A O 1
ATOM 771 N N . GLN A 1 100 ? -9.857 -4.304 37.719 1.00 86.75 100 GLN A N 1
ATOM 772 C CA . GLN A 1 100 ? -10.482 -5.519 37.202 1.00 86.75 100 GLN A CA 1
ATOM 773 C C . GLN A 1 100 ? -10.594 -5.458 35.683 1.00 86.75 100 GLN A C 1
ATOM 775 O O . GLN A 1 100 ? -10.891 -4.412 35.110 1.00 86.75 100 GLN A O 1
ATOM 780 N N . SER A 1 101 ? -10.357 -6.593 35.026 1.00 84.81 101 SER A N 1
ATOM 781 C CA . SER A 1 101 ? -10.501 -6.703 33.578 1.00 84.81 101 SER A CA 1
ATOM 782 C C . SER A 1 101 ? -11.967 -6.598 33.175 1.00 84.81 101 SER A C 1
ATOM 784 O O . SER A 1 101 ? -12.784 -7.413 33.603 1.00 84.81 101 SER A O 1
ATOM 786 N N . VAL A 1 102 ? -12.283 -5.626 32.324 1.00 86.06 102 VAL A N 1
ATOM 787 C CA . VAL A 1 102 ? -13.627 -5.417 31.780 1.00 86.06 102 VAL A CA 1
ATOM 788 C C . VAL A 1 102 ? -13.580 -5.600 30.271 1.00 86.06 102 VAL A C 1
ATOM 790 O O . VAL A 1 102 ? -12.646 -5.156 29.609 1.00 86.06 102 VAL A O 1
ATOM 793 N N . PHE A 1 103 ? -14.575 -6.302 29.735 1.00 81.88 103 PHE A N 1
ATOM 794 C CA . PHE A 1 103 ? -14.747 -6.439 28.296 1.00 81.88 103 PHE A CA 1
ATOM 795 C C . PHE A 1 103 ? -15.280 -5.132 27.709 1.00 81.88 103 PHE A C 1
ATOM 797 O O . PHE A 1 103 ? -16.297 -4.617 28.175 1.00 81.88 103 PHE A O 1
ATOM 804 N N . GLU A 1 104 ? -14.615 -4.630 26.676 1.00 80.56 104 GLU A N 1
ATOM 805 C CA . GLU A 1 104 ? -14.990 -3.405 25.974 1.00 80.56 104 GLU A CA 1
ATOM 806 C C . GLU A 1 104 ? -15.492 -3.753 24.569 1.00 80.56 104 GLU A C 1
ATOM 808 O O . GLU A 1 104 ? -14.796 -4.413 23.796 1.00 80.56 104 GLU A O 1
ATOM 813 N N . ASP A 1 105 ? -16.713 -3.322 24.243 1.00 81.62 105 ASP A N 1
ATOM 814 C CA . ASP A 1 105 ? -17.276 -3.375 22.890 1.00 81.62 105 ASP A CA 1
ATOM 815 C C . ASP A 1 105 ? -17.281 -1.958 22.312 1.00 81.62 105 ASP A C 1
ATOM 817 O O . ASP A 1 105 ? -17.973 -1.072 22.816 1.00 81.62 105 ASP A O 1
ATOM 821 N N . HIS A 1 106 ? -16.505 -1.747 21.250 1.00 77.00 106 HIS A N 1
ATOM 822 C CA . HIS A 1 106 ? -16.365 -0.446 20.593 1.00 77.00 106 HIS A CA 1
ATOM 823 C C . HIS A 1 106 ? -17.436 -0.219 19.508 1.00 77.00 106 HIS A C 1
ATOM 825 O O . HIS A 1 106 ? -17.368 0.739 18.740 1.00 77.00 106 HIS A O 1
ATOM 831 N N . GLY A 1 107 ? -18.432 -1.106 19.392 1.00 74.94 107 GLY A N 1
ATOM 832 C CA . GLY A 1 107 ? -19.597 -0.941 18.518 1.00 74.94 107 GLY A CA 1
ATOM 833 C C . GLY A 1 107 ? -19.328 -1.183 17.030 1.00 74.94 107 GLY A C 1
ATOM 834 O O . GLY A 1 107 ? -20.262 -1.173 16.225 1.00 74.94 107 GLY A O 1
ATOM 835 N N . ARG A 1 108 ? -18.079 -1.463 16.633 1.00 75.38 108 ARG A N 1
ATOM 836 C CA . ARG A 1 108 ? -17.691 -1.649 15.224 1.00 75.38 108 ARG A CA 1
ATOM 837 C C . ARG A 1 108 ? -18.414 -2.818 14.557 1.00 75.38 108 ARG A C 1
ATOM 839 O O . ARG A 1 108 ? -18.803 -2.711 13.394 1.00 75.38 108 ARG A O 1
ATOM 846 N N . PHE A 1 109 ? -18.638 -3.908 15.294 1.00 75.50 109 PHE A N 1
ATOM 847 C CA . PHE A 1 109 ? -19.423 -5.048 14.813 1.00 75.50 109 PHE A CA 1
ATOM 848 C C . PHE A 1 109 ? -20.849 -4.625 14.441 1.00 75.50 109 PHE A C 1
ATOM 850 O O . PHE A 1 109 ? -21.312 -4.917 13.338 1.00 75.50 109 PHE A O 1
ATOM 857 N N . ALA A 1 110 ? -21.527 -3.900 15.336 1.00 78.56 110 ALA A N 1
ATOM 858 C CA . ALA A 1 110 ? -22.892 -3.434 15.116 1.00 78.56 110 ALA A CA 1
ATOM 859 C C . ALA A 1 110 ? -22.979 -2.472 13.920 1.00 78.56 110 ALA A C 1
ATOM 861 O O . ALA A 1 110 ? -23.869 -2.622 13.083 1.00 78.56 110 ALA A O 1
ATOM 862 N N . SER A 1 111 ? -22.025 -1.543 13.792 1.00 77.44 111 SER A N 1
ATOM 863 C CA . SER A 1 111 ? -21.942 -0.620 12.652 1.00 77.44 111 SER A CA 1
ATOM 864 C C . SER A 1 111 ? -21.746 -1.349 11.321 1.00 77.44 111 SER A C 1
ATOM 866 O O . SER A 1 111 ? -22.437 -1.068 10.349 1.00 77.44 111 SER A O 1
ATOM 868 N N . LEU A 1 112 ? -20.869 -2.353 11.262 1.00 74.00 112 LEU A N 1
ATOM 869 C CA . LEU A 1 112 ? -20.654 -3.116 10.027 1.00 74.00 112 LEU A CA 1
ATOM 870 C C . LEU A 1 112 ? -21.856 -3.988 9.652 1.00 74.00 112 LEU A C 1
ATOM 872 O O . LEU A 1 112 ? -22.180 -4.136 8.469 1.00 74.00 112 LEU A O 1
ATOM 876 N N . MET A 1 113 ? -22.538 -4.562 10.642 1.00 75.12 113 MET A N 1
ATOM 877 C CA . MET A 1 113 ? -23.759 -5.333 10.401 1.00 75.12 113 MET A CA 1
ATOM 878 C C . MET A 1 113 ? -24.919 -4.441 9.939 1.00 75.12 113 MET A C 1
ATOM 880 O O . MET A 1 113 ? -25.704 -4.870 9.097 1.00 75.12 113 MET A O 1
ATOM 884 N N . SER A 1 114 ? -25.004 -3.192 10.408 1.00 74.88 114 SER A N 1
ATOM 885 C CA . SER A 1 114 ? -26.026 -2.245 9.948 1.00 74.88 114 SER A CA 1
ATOM 886 C C . SER A 1 114 ? -25.726 -1.685 8.551 1.00 74.88 114 SER A C 1
ATOM 888 O O . SER A 1 114 ? -26.611 -1.687 7.698 1.00 74.88 114 SER A O 1
ATOM 890 N N . GLU A 1 115 ? -24.477 -1.304 8.259 1.00 68.56 115 GLU A N 1
ATOM 891 C CA . GLU A 1 115 ? -24.039 -0.834 6.931 1.00 68.56 115 GLU A CA 1
ATOM 892 C C . GLU A 1 115 ? -24.181 -1.906 5.840 1.00 68.56 115 GLU A C 1
ATOM 894 O O . GLU A 1 115 ? -24.398 -1.611 4.661 1.00 68.56 115 GLU A O 1
ATOM 899 N N . SER A 1 116 ? -24.036 -3.178 6.214 1.00 62.25 116 SER A N 1
ATOM 900 C CA . SER A 1 116 ? -24.135 -4.299 5.279 1.00 62.25 116 SER A CA 1
ATOM 901 C C . SER A 1 116 ? -25.575 -4.699 4.946 1.00 62.25 116 SER A C 1
ATOM 903 O O . SER A 1 116 ? -25.770 -5.482 4.008 1.00 62.25 116 SER A O 1
ATOM 905 N N . TYR A 1 117 ? -26.578 -4.130 5.619 1.00 62.03 117 TYR A N 1
ATOM 906 C CA . TYR A 1 117 ? -27.988 -4.348 5.317 1.00 62.03 117 TYR A CA 1
ATOM 907 C C . TYR A 1 117 ? -28.407 -3.537 4.079 1.00 62.03 117 TYR A C 1
ATOM 909 O O . TYR A 1 117 ? -28.913 -2.423 4.167 1.00 62.03 117 TYR A O 1
ATOM 917 N N . ASN A 1 118 ? -28.185 -4.104 2.891 1.00 60.12 118 ASN A N 1
ATOM 918 C CA . ASN A 1 118 ? -28.751 -3.602 1.639 1.00 60.12 118 ASN A CA 1
ATOM 919 C C . ASN A 1 118 ? -29.817 -4.581 1.152 1.00 60.12 118 ASN A C 1
ATOM 921 O O . ASN A 1 118 ? -29.528 -5.758 0.950 1.00 60.12 118 ASN A O 1
ATOM 925 N N . ARG A 1 119 ? -31.031 -4.070 0.925 1.00 56.12 119 ARG A N 1
ATOM 926 C CA . ARG A 1 119 ? -32.251 -4.833 0.598 1.00 56.12 119 ARG A CA 1
ATOM 927 C C . ARG A 1 119 ? -32.173 -5.648 -0.706 1.00 56.12 119 ARG A C 1
ATOM 929 O O . ARG A 1 119 ? -33.077 -6.423 -0.981 1.00 56.12 119 ARG A O 1
ATOM 936 N N . GLU A 1 120 ? -31.122 -5.453 -1.501 1.00 59.81 120 GLU A N 1
ATOM 937 C CA . GLU A 1 120 ? -30.922 -6.065 -2.822 1.00 59.81 120 GLU A CA 1
ATOM 938 C C . GLU A 1 120 ? -30.100 -7.368 -2.800 1.00 59.81 120 GLU A C 1
ATOM 940 O O . GLU A 1 120 ? -30.075 -8.079 -3.799 1.00 59.81 120 GLU A O 1
ATOM 945 N N . MET A 1 121 ? -29.434 -7.714 -1.689 1.00 57.91 121 MET A N 1
ATOM 946 C CA . MET A 1 121 ? -28.704 -8.984 -1.552 1.00 57.91 121 MET A CA 1
ATOM 947 C C . MET A 1 121 ? -29.300 -9.818 -0.419 1.00 57.91 121 MET A C 1
ATOM 949 O O . MET A 1 121 ? -29.060 -9.537 0.752 1.00 57.91 121 MET A O 1
ATOM 953 N N . ASP A 1 122 ? -30.053 -10.852 -0.795 1.00 59.16 122 ASP A N 1
ATOM 954 C CA . ASP A 1 122 ? -30.876 -11.684 0.099 1.00 59.16 122 ASP A CA 1
ATOM 955 C C . ASP A 1 122 ? -30.047 -12.487 1.126 1.00 59.16 122 ASP A C 1
ATOM 957 O O . ASP A 1 122 ? -30.517 -12.814 2.212 1.00 59.16 122 ASP A O 1
ATOM 961 N N . THR A 1 123 ? -28.762 -12.741 0.842 1.00 61.47 123 THR A N 1
ATOM 962 C CA . THR A 1 123 ? -27.837 -13.410 1.772 1.00 61.47 123 THR A CA 1
ATOM 963 C C . THR A 1 123 ? -26.400 -12.920 1.601 1.00 61.47 123 THR A C 1
ATOM 965 O O . THR A 1 123 ? -25.835 -13.009 0.509 1.00 61.47 123 THR A O 1
ATOM 968 N N . ARG A 1 124 ? -25.764 -12.464 2.689 1.00 64.62 124 ARG A N 1
ATOM 969 C CA . ARG A 1 124 ? -24.314 -12.213 2.761 1.00 64.62 124 ARG A CA 1
ATOM 970 C C . ARG A 1 124 ? -23.690 -13.020 3.890 1.00 64.62 124 ARG A C 1
ATOM 972 O O . ARG A 1 124 ? -24.244 -13.094 4.981 1.00 64.62 124 ARG A O 1
ATOM 979 N N . TYR A 1 125 ? -22.505 -13.566 3.632 1.00 67.75 125 TYR A N 1
ATOM 980 C CA . TYR A 1 125 ? -21.727 -14.306 4.620 1.00 67.75 125 TYR A CA 1
ATOM 981 C C . TYR A 1 125 ? -20.511 -13.471 5.033 1.00 67.75 125 TYR A C 1
ATOM 983 O O . TYR A 1 125 ? -19.605 -13.291 4.212 1.00 67.75 125 TYR A O 1
ATOM 991 N N . PRO A 1 126 ? -20.470 -12.929 6.263 1.00 67.56 126 PRO A N 1
ATOM 992 C CA . PRO A 1 126 ? -19.289 -12.222 6.741 1.00 67.56 126 PRO A CA 1
ATOM 993 C C . PRO A 1 126 ? -18.095 -13.186 6.794 1.00 67.56 126 PRO A C 1
ATOM 995 O O . PRO A 1 126 ? -18.215 -14.309 7.282 1.00 67.56 126 PRO A O 1
ATOM 998 N N . GLN A 1 127 ? -16.941 -12.755 6.278 1.00 70.38 127 GLN A N 1
ATOM 999 C CA . GLN A 1 127 ? -15.702 -13.535 6.308 1.00 70.38 127 GLN A CA 1
ATOM 1000 C C . GLN A 1 127 ? -14.741 -12.947 7.334 1.00 70.38 127 GLN A C 1
ATOM 1002 O O . GLN A 1 127 ? -14.381 -11.775 7.256 1.00 70.38 127 GLN A O 1
ATOM 1007 N N . LEU A 1 128 ? -14.304 -13.782 8.274 1.00 73.44 128 LEU A N 1
ATOM 1008 C CA . LEU A 1 128 ? -13.349 -13.425 9.314 1.00 73.44 128 LEU A CA 1
ATOM 1009 C C . LEU A 1 128 ? -11.999 -14.066 9.005 1.00 73.44 128 LEU A C 1
ATOM 1011 O O . LEU A 1 128 ? -11.921 -15.278 8.811 1.00 73.44 128 LEU A O 1
ATOM 1015 N N . VAL A 1 129 ? -10.940 -13.260 8.965 1.00 74.88 129 VAL A N 1
ATOM 1016 C CA . VAL A 1 129 ? -9.566 -13.745 8.806 1.00 74.88 129 VAL A CA 1
ATOM 1017 C C . VAL A 1 129 ? -8.744 -13.245 9.987 1.00 74.88 129 VAL A C 1
ATOM 1019 O O . VAL A 1 129 ? -8.752 -12.058 10.304 1.00 74.88 129 VAL A O 1
ATOM 1022 N N . SER A 1 130 ? -8.030 -14.157 10.639 1.00 71.25 130 SER A N 1
ATOM 1023 C CA . SER A 1 130 ? -7.183 -13.853 11.794 1.00 71.25 130 SER A CA 1
ATOM 1024 C C . SER A 1 130 ? -5.724 -14.100 11.447 1.00 71.25 130 SER A C 1
ATOM 1026 O O . SER A 1 130 ? -5.367 -15.186 10.991 1.00 71.25 130 SER A O 1
ATOM 1028 N N . TYR A 1 131 ? -4.872 -13.111 11.711 1.00 75.50 131 TYR A N 1
ATOM 1029 C CA . TYR A 1 131 ? -3.422 -13.249 11.609 1.00 75.50 131 TYR A CA 1
ATOM 1030 C C . TYR A 1 131 ? -2.845 -13.301 13.021 1.00 75.50 131 TYR A C 1
ATOM 1032 O O . TYR A 1 131 ? -2.928 -12.330 13.770 1.00 75.50 131 TYR A O 1
ATOM 1040 N N . ILE A 1 132 ? -2.266 -14.442 13.393 1.00 76.81 132 ILE A N 1
ATOM 1041 C CA . ILE A 1 132 ? -1.760 -14.700 14.746 1.00 76.81 132 ILE A CA 1
ATOM 1042 C C . ILE A 1 132 ? -0.238 -14.827 14.696 1.00 76.81 132 ILE A C 1
ATOM 1044 O O . ILE A 1 132 ? 0.313 -15.482 13.816 1.00 76.81 132 ILE A O 1
ATOM 1048 N N . GLY A 1 133 ? 0.449 -14.191 15.641 1.00 72.75 133 GLY A N 1
ATOM 1049 C CA . GLY A 1 133 ? 1.907 -14.213 15.747 1.00 72.75 133 GLY A CA 1
ATOM 1050 C C . GLY A 1 133 ? 2.413 -13.161 16.729 1.00 72.75 133 GLY A C 1
ATOM 1051 O O . GLY A 1 133 ? 1.662 -12.266 17.117 1.00 72.75 133 GLY A O 1
ATOM 1052 N N . GLN A 1 134 ? 3.686 -13.248 17.110 1.00 67.88 134 GLN A N 1
ATOM 1053 C CA . GLN A 1 134 ? 4.323 -12.303 18.036 1.00 67.88 134 GLN A CA 1
ATOM 1054 C C . GLN A 1 134 ? 4.336 -10.862 17.482 1.00 67.88 134 GLN A C 1
ATOM 1056 O O . GLN A 1 134 ? 4.183 -10.639 16.270 1.00 67.88 134 GLN A O 1
ATOM 1061 N N . THR A 1 135 ? 4.479 -9.868 18.361 1.00 71.56 135 THR A N 1
ATOM 1062 C CA . THR A 1 135 ? 4.726 -8.469 17.968 1.00 71.56 135 THR A CA 1
ATOM 1063 C C . THR A 1 135 ? 5.993 -8.391 17.115 1.00 71.56 135 THR A C 1
ATOM 1065 O O . THR A 1 135 ? 6.927 -9.167 17.299 1.00 71.56 135 THR A O 1
ATOM 1068 N N . GLY A 1 136 ? 5.994 -7.535 16.091 1.00 68.75 136 GLY A N 1
ATOM 1069 C CA . GLY A 1 136 ? 7.119 -7.422 15.155 1.00 68.75 136 GLY A CA 1
ATOM 1070 C C . GLY A 1 136 ? 7.222 -8.528 14.092 1.00 68.75 136 GLY A C 1
ATOM 1071 O O . GLY A 1 136 ? 8.052 -8.418 13.195 1.00 68.75 136 GLY A O 1
ATOM 1072 N N . ALA A 1 137 ? 6.349 -9.547 14.099 1.00 73.88 137 ALA A N 1
ATOM 1073 C CA . ALA A 1 137 ? 6.337 -10.601 13.071 1.00 73.88 137 ALA A CA 1
ATOM 1074 C C . ALA A 1 137 ? 5.854 -10.140 11.673 1.00 73.88 137 ALA A C 1
ATOM 1076 O O . ALA A 1 137 ? 5.797 -10.945 10.749 1.00 73.88 137 ALA A O 1
ATOM 1077 N N . GLY A 1 138 ? 5.464 -8.869 11.504 1.00 75.38 138 GLY A N 1
ATOM 1078 C CA . GLY A 1 138 ? 5.043 -8.314 10.208 1.00 75.38 138 GLY A CA 1
ATOM 1079 C C . GLY A 1 138 ? 3.582 -8.581 9.818 1.00 75.38 138 GLY A C 1
ATOM 1080 O O . GLY A 1 138 ? 3.223 -8.466 8.648 1.00 75.38 138 GLY A O 1
ATOM 1081 N N . LYS A 1 139 ? 2.712 -8.924 10.777 1.00 83.75 139 LYS A N 1
ATOM 1082 C CA . LYS A 1 139 ? 1.281 -9.194 10.525 1.00 83.75 139 LYS A CA 1
ATOM 1083 C C . LYS A 1 139 ? 0.577 -7.995 9.881 1.00 83.75 139 LYS A C 1
ATOM 1085 O O . LYS A 1 139 ? -0.019 -8.129 8.816 1.00 83.75 139 LYS A O 1
ATOM 1090 N N . SER A 1 140 ? 0.718 -6.816 10.484 1.00 78.50 140 SER A N 1
ATOM 1091 C CA . SER A 1 140 ? 0.128 -5.562 10.001 1.00 78.50 140 SER A CA 1
ATOM 1092 C C . SER A 1 140 ? 0.662 -5.193 8.611 1.00 78.50 140 SER A C 1
ATOM 1094 O O . SER A 1 140 ? -0.097 -4.745 7.759 1.00 78.50 140 SER A O 1
ATOM 1096 N N . THR A 1 141 ? 1.931 -5.509 8.322 1.00 83.44 141 THR A N 1
ATOM 1097 C CA . THR A 1 141 ? 2.559 -5.341 7.000 1.00 83.44 141 THR A CA 1
ATOM 1098 C C . THR A 1 141 ? 1.891 -6.189 5.924 1.00 83.44 141 THR A C 1
ATOM 1100 O O . THR A 1 141 ? 1.549 -5.676 4.859 1.00 83.44 141 THR A O 1
ATOM 1103 N N . ILE A 1 142 ? 1.663 -7.478 6.194 1.00 84.06 142 ILE A N 1
ATOM 1104 C CA . ILE A 1 142 ? 0.992 -8.378 5.245 1.00 84.06 142 ILE A CA 1
ATOM 1105 C C . ILE A 1 142 ? -0.443 -7.915 4.994 1.00 84.06 142 ILE A C 1
ATOM 1107 O O . ILE A 1 142 ? -0.893 -7.881 3.849 1.00 84.06 142 ILE A O 1
ATOM 1111 N N . ILE A 1 143 ? -1.163 -7.531 6.046 1.00 84.31 143 ILE A N 1
ATOM 1112 C CA . ILE A 1 143 ? -2.558 -7.108 5.917 1.00 84.31 143 ILE A CA 1
ATOM 1113 C C . ILE A 1 143 ? -2.657 -5.795 5.134 1.00 84.31 143 ILE A C 1
ATOM 1115 O O . ILE A 1 143 ? -3.443 -5.718 4.188 1.00 84.31 143 ILE A O 1
ATOM 1119 N N . LYS A 1 144 ? -1.802 -4.808 5.438 1.00 84.06 144 LYS A N 1
ATOM 1120 C CA . LYS A 1 144 ? -1.703 -3.554 4.679 1.00 84.06 144 LYS A CA 1
ATOM 1121 C C . LYS A 1 144 ? -1.428 -3.816 3.198 1.00 84.06 144 LYS A C 1
ATOM 1123 O O . LYS A 1 144 ? -2.105 -3.257 2.345 1.00 84.06 144 LYS A O 1
ATOM 1128 N N . MET A 1 145 ? -0.524 -4.746 2.887 1.00 82.88 145 MET A N 1
ATOM 1129 C CA . MET A 1 145 ? -0.215 -5.152 1.512 1.00 82.88 145 MET A CA 1
ATOM 1130 C C . MET A 1 145 ? -1.414 -5.764 0.775 1.00 82.88 145 MET A C 1
ATOM 1132 O O . MET A 1 145 ? -1.618 -5.493 -0.410 1.00 82.88 145 MET A O 1
ATOM 1136 N N . LEU A 1 146 ? -2.215 -6.591 1.453 1.00 84.06 146 LEU A N 1
ATOM 1137 C CA . LEU A 1 146 ? -3.413 -7.191 0.863 1.00 84.06 146 LEU A CA 1
ATOM 1138 C C . LEU A 1 146 ? -4.493 -6.147 0.582 1.00 84.06 146 LEU A C 1
ATOM 1140 O O . LEU A 1 146 ? -5.079 -6.164 -0.500 1.00 84.06 146 LEU A O 1
ATOM 1144 N N . ILE A 1 147 ? -4.726 -5.239 1.529 1.00 81.38 147 ILE A N 1
ATOM 1145 C CA . ILE A 1 147 ? -5.705 -4.155 1.402 1.00 81.38 147 ILE A CA 1
ATOM 1146 C C . ILE A 1 147 ? -5.305 -3.213 0.264 1.00 81.38 147 ILE A C 1
ATOM 1148 O O . ILE A 1 147 ? -6.079 -2.995 -0.666 1.00 81.38 147 ILE A O 1
ATOM 1152 N N . ASP A 1 148 ? -4.048 -2.780 0.251 1.00 79.00 148 ASP A N 1
ATOM 1153 C CA . ASP A 1 148 ? -3.503 -1.909 -0.787 1.00 79.00 148 ASP A CA 1
ATOM 1154 C C . ASP A 1 148 ? -3.604 -2.524 -2.188 1.00 79.00 148 ASP A C 1
ATOM 1156 O O . ASP A 1 148 ? -3.858 -1.832 -3.178 1.00 79.00 148 ASP A O 1
ATOM 1160 N N . ARG A 1 149 ? -3.442 -3.846 -2.297 1.00 77.94 149 ARG A N 1
ATOM 1161 C CA . ARG A 1 149 ? -3.614 -4.561 -3.565 1.00 77.94 149 ARG A CA 1
ATOM 1162 C C . ARG A 1 149 ? -5.073 -4.593 -4.027 1.00 77.94 149 ARG A C 1
ATOM 1164 O O . ARG A 1 149 ? -5.310 -4.602 -5.237 1.00 77.94 149 ARG A O 1
ATOM 1171 N N . LEU A 1 150 ? -6.034 -4.660 -3.105 1.00 76.56 150 LEU A N 1
ATOM 1172 C CA . LEU A 1 150 ? -7.459 -4.603 -3.439 1.00 76.56 150 LEU A CA 1
ATOM 1173 C C . LEU A 1 150 ? -7.841 -3.212 -3.954 1.00 76.56 150 LEU A C 1
ATOM 1175 O O . LEU A 1 150 ? -8.516 -3.132 -4.984 1.00 76.56 150 LEU A O 1
ATOM 1179 N N . ASP A 1 151 ? -7.325 -2.152 -3.325 1.00 75.00 151 ASP A N 1
ATOM 1180 C CA . ASP A 1 151 ? -7.505 -0.770 -3.786 1.00 75.00 151 ASP A CA 1
ATOM 1181 C C . ASP A 1 151 ? -7.010 -0.591 -5.230 1.00 75.00 151 ASP A C 1
ATOM 1183 O O . ASP A 1 151 ? -7.705 -0.017 -6.066 1.00 75.00 151 ASP A O 1
ATOM 1187 N N . LEU A 1 152 ? -5.835 -1.145 -5.569 1.00 70.56 152 LEU A N 1
ATOM 1188 C CA . LEU A 1 152 ? -5.275 -1.065 -6.929 1.00 70.56 152 LEU A CA 1
ATOM 1189 C C . LEU A 1 152 ? -6.167 -1.711 -7.999 1.00 70.56 152 LEU A C 1
ATOM 1191 O O . LEU A 1 152 ? -6.116 -1.319 -9.163 1.00 70.56 152 LEU A O 1
ATOM 1195 N N . ARG A 1 153 ? -6.949 -2.731 -7.633 1.00 68.31 153 ARG A N 1
ATOM 1196 C CA . ARG A 1 153 ? -7.832 -3.443 -8.569 1.00 68.31 153 ARG A CA 1
ATOM 1197 C C . ARG A 1 153 ? -9.197 -2.780 -8.730 1.00 68.31 153 ARG A C 1
ATOM 1199 O O . ARG A 1 153 ? -9.889 -3.109 -9.689 1.00 68.31 153 ARG A O 1
ATOM 1206 N N . SER A 1 154 ? -9.569 -1.864 -7.834 1.00 64.75 154 SER A N 1
ATOM 1207 C CA . SER A 1 154 ? -10.911 -1.271 -7.786 1.00 64.75 154 SER A CA 1
ATOM 1208 C C . SER A 1 154 ? -10.897 0.268 -7.791 1.00 64.75 154 SER A C 1
ATOM 1210 O O . SER A 1 154 ? -11.536 0.873 -6.935 1.00 64.75 154 SER A O 1
ATOM 1212 N N . PRO A 1 155 ? -10.246 0.941 -8.763 1.00 54.88 155 PRO A N 1
ATOM 1213 C CA . PRO A 1 155 ? -10.169 2.407 -8.795 1.00 54.88 155 PRO A CA 1
ATOM 1214 C C . PRO A 1 155 ? -11.526 3.103 -9.009 1.00 54.88 155 PRO A C 1
ATOM 1216 O O . PRO A 1 155 ? -11.642 4.300 -8.776 1.00 54.88 155 PRO A O 1
ATOM 1219 N N . LEU A 1 156 ? -12.555 2.371 -9.458 1.00 48.31 156 LEU A N 1
ATOM 1220 C CA . LEU A 1 156 ? -13.913 2.895 -9.669 1.00 48.31 156 LEU A CA 1
ATOM 1221 C C . LEU A 1 156 ? -14.735 2.999 -8.379 1.00 48.31 156 LEU A C 1
ATOM 1223 O O . LEU A 1 156 ? -15.776 3.651 -8.370 1.00 48.31 156 LEU A O 1
ATOM 1227 N N . ASN A 1 157 ? -14.289 2.358 -7.299 1.00 52.41 157 ASN A N 1
ATOM 1228 C CA . ASN A 1 157 ? -14.967 2.393 -6.017 1.00 52.41 157 ASN A CA 1
ATOM 1229 C C . ASN A 1 157 ? -14.101 3.245 -5.085 1.00 52.41 157 ASN A C 1
ATOM 1231 O O . ASN A 1 157 ? -13.128 2.751 -4.527 1.00 52.41 157 ASN A O 1
ATOM 1235 N N . ASN A 1 158 ? -14.437 4.528 -4.918 1.00 52.16 158 ASN A N 1
ATOM 1236 C CA . ASN A 1 158 ? -13.748 5.489 -4.032 1.00 52.16 158 ASN A CA 1
ATOM 1237 C C . ASN A 1 158 ? -13.741 5.082 -2.533 1.00 52.16 158 ASN A C 1
ATOM 1239 O O . ASN A 1 158 ? -13.451 5.897 -1.659 1.00 52.16 158 ASN A O 1
ATOM 1243 N N . GLN A 1 159 ? -14.084 3.836 -2.207 1.00 57.44 159 GLN A N 1
ATOM 1244 C CA . GLN A 1 159 ? -13.989 3.272 -0.872 1.00 57.44 159 GLN A CA 1
ATOM 1245 C C . GLN A 1 159 ? -12.551 2.823 -0.617 1.00 57.44 159 GLN A C 1
ATOM 1247 O O . GLN A 1 159 ? -12.179 1.691 -0.910 1.00 57.44 159 GLN A O 1
ATOM 1252 N N . LYS A 1 160 ? -11.749 3.726 -0.047 1.00 64.88 160 LYS A N 1
ATOM 1253 C CA . LYS A 1 160 ? -10.466 3.371 0.562 1.00 64.88 160 LYS A CA 1
ATOM 1254 C C . LYS A 1 160 ? -10.749 2.494 1.781 1.00 64.88 160 LYS A C 1
ATOM 1256 O O . LYS A 1 160 ? -11.451 2.924 2.697 1.00 64.88 160 LYS A O 1
ATOM 1261 N N . PHE A 1 161 ? -10.247 1.265 1.782 1.00 70.31 161 PHE A N 1
ATOM 1262 C CA . PHE A 1 161 ? -10.407 0.387 2.936 1.00 70.31 161 PHE A CA 1
ATOM 1263 C C . PHE A 1 161 ? -9.458 0.826 4.063 1.00 70.31 161 PHE A C 1
ATOM 1265 O O . PHE A 1 161 ? -8.300 1.154 3.787 1.00 70.31 161 PHE A O 1
ATOM 1272 N N . PRO A 1 162 ? -9.911 0.841 5.330 1.00 72.81 162 PRO A N 1
ATOM 1273 C CA . PRO A 1 162 ? -9.014 1.089 6.452 1.00 72.81 162 PRO A CA 1
ATOM 1274 C C . PRO A 1 162 ? -7.954 -0.015 6.492 1.00 72.81 162 PRO A C 1
ATOM 1276 O O . PRO A 1 162 ? -8.277 -1.192 6.331 1.00 72.81 162 PRO A O 1
ATOM 1279 N N . SER A 1 163 ? -6.692 0.369 6.674 1.00 75.19 163 SER A N 1
ATOM 1280 C CA . SER A 1 163 ? -5.547 -0.543 6.709 1.00 75.19 163 SER A CA 1
ATOM 1281 C C . SER A 1 163 ? -4.778 -0.329 8.005 1.00 75.19 163 SER A C 1
ATOM 1283 O O . SER A 1 163 ? -4.562 0.837 8.340 1.00 75.19 163 SER A O 1
ATOM 1285 N N . PRO A 1 164 ? -4.274 -1.392 8.646 1.00 76.25 164 PRO A N 1
ATOM 1286 C CA . PRO A 1 164 ? -3.557 -1.256 9.900 1.00 76.25 164 PRO A CA 1
ATOM 1287 C C . PRO A 1 164 ? -2.267 -0.458 9.720 1.00 76.25 164 PRO A C 1
ATOM 1289 O O . PRO A 1 164 ? -1.655 -0.434 8.637 1.00 76.25 164 PRO A O 1
ATOM 1292 N N . VAL A 1 165 ? -1.824 0.149 10.812 1.00 80.25 165 VAL A N 1
ATOM 1293 C CA . VAL A 1 165 ? -0.533 0.832 10.873 1.00 80.25 165 VAL A CA 1
ATOM 1294 C C . VAL A 1 165 ? 0.580 -0.218 10.910 1.00 80.25 165 VAL A C 1
ATOM 1296 O O . VAL A 1 165 ? 0.543 -1.187 11.668 1.00 80.25 165 VAL A O 1
ATOM 1299 N N . THR A 1 166 ? 1.573 -0.084 10.031 1.00 79.81 166 THR A N 1
ATOM 1300 C CA . THR A 1 166 ? 2.788 -0.913 10.069 1.00 79.81 166 THR A CA 1
ATOM 1301 C C . THR A 1 166 ? 3.744 -0.387 11.122 1.00 79.81 166 THR A C 1
ATOM 1303 O O . THR A 1 166 ? 3.779 0.813 11.330 1.00 79.81 166 THR A O 1
ATOM 1306 N N . SER A 1 167 ? 4.548 -1.237 11.759 1.00 68.75 167 SER A N 1
ATOM 1307 C CA . SER A 1 167 ? 5.600 -0.778 12.681 1.00 68.75 167 SER A CA 1
ATOM 1308 C C . SER A 1 167 ? 6.639 0.079 11.953 1.00 68.75 167 SER A C 1
ATOM 1310 O O . SER A 1 167 ? 7.022 -0.255 10.828 1.00 68.75 167 SER A O 1
ATOM 1312 N N . SER A 1 168 ? 7.137 1.133 12.597 1.00 61.69 168 SER A N 1
ATOM 1313 C CA . SER A 1 168 ? 8.283 1.898 12.110 1.00 61.69 168 SER A CA 1
ATOM 1314 C C . SER A 1 168 ? 9.575 1.096 12.282 1.00 61.69 168 SER A C 1
ATOM 1316 O O . SER A 1 168 ? 9.747 0.345 13.243 1.00 61.69 168 SER A O 1
ATOM 1318 N N . SER A 1 169 ? 10.535 1.289 11.376 1.00 55.03 169 SER A N 1
ATOM 1319 C CA . SER A 1 169 ? 11.898 0.747 11.492 1.00 55.03 169 SER A CA 1
ATOM 1320 C C . SER A 1 169 ? 12.581 1.143 12.812 1.00 55.03 169 SER A C 1
ATOM 1322 O O . SER A 1 169 ? 13.471 0.429 13.277 1.00 55.03 169 SER A O 1
ATOM 1324 N N . ASN A 1 170 ? 12.146 2.257 13.413 1.00 47.75 170 ASN A N 1
ATOM 1325 C CA . ASN A 1 170 ? 12.655 2.799 14.673 1.00 47.75 170 ASN A CA 1
ATOM 1326 C C . ASN A 1 170 ? 12.016 2.174 15.928 1.00 47.75 170 ASN A C 1
ATOM 1328 O O . ASN A 1 170 ? 12.600 2.271 17.003 1.00 47.75 170 ASN A O 1
ATOM 1332 N N . ASP A 1 171 ? 10.894 1.455 15.808 1.00 47.94 171 ASP A N 1
ATOM 1333 C CA . ASP A 1 171 ? 10.174 0.883 16.963 1.00 47.94 171 ASP A CA 1
ATOM 1334 C C . ASP A 1 171 ? 10.858 -0.370 17.537 1.00 47.94 171 ASP A C 1
ATOM 1336 O O . ASP A 1 171 ? 10.435 -0.936 18.543 1.00 47.94 171 ASP A O 1
ATOM 1340 N N . ARG A 1 172 ? 11.963 -0.822 16.928 1.00 40.56 172 ARG A N 1
ATOM 1341 C CA . ARG A 1 172 ? 12.744 -1.974 17.411 1.00 40.56 172 ARG A CA 1
ATOM 1342 C C . ARG A 1 172 ? 13.471 -1.720 18.736 1.00 40.56 172 ARG A C 1
ATOM 1344 O O . ARG A 1 172 ? 14.085 -2.647 19.259 1.00 40.56 172 ARG A O 1
ATOM 1351 N N . VAL A 1 173 ? 13.418 -0.503 19.281 1.00 39.31 173 VAL A N 1
ATOM 1352 C CA . VAL A 1 173 ? 14.120 -0.124 20.514 1.00 39.31 173 VAL A CA 1
ATOM 1353 C C . VAL A 1 173 ? 13.181 0.585 21.498 1.00 39.31 173 VAL A C 1
ATOM 1355 O O . VAL A 1 173 ? 13.486 1.694 21.902 1.00 39.31 173 VAL A O 1
ATOM 1358 N N . LEU A 1 174 ? 12.053 -0.026 21.898 1.00 32.75 174 LEU A N 1
ATOM 1359 C CA . LEU A 1 174 ? 11.480 0.159 23.250 1.00 32.75 174 LEU A CA 1
ATOM 1360 C C . LEU A 1 174 ? 10.314 -0.805 23.582 1.00 32.75 174 LEU A C 1
ATOM 1362 O O . LEU A 1 174 ? 9.242 -0.382 23.988 1.00 32.75 174 LEU A O 1
ATOM 1366 N N . GLU A 1 175 ? 10.516 -2.120 23.503 1.00 33.31 175 GLU A N 1
ATOM 1367 C CA . GLU A 1 175 ? 9.657 -3.069 24.243 1.00 33.31 175 GLU A CA 1
ATOM 1368 C C . GLU A 1 175 ? 10.486 -3.830 25.283 1.00 33.31 175 GLU A C 1
ATOM 1370 O O . GLU A 1 175 ? 10.550 -5.056 25.316 1.00 33.31 175 GLU A O 1
ATOM 1375 N N . THR A 1 176 ? 11.154 -3.089 26.169 1.00 31.08 176 THR A N 1
ATOM 1376 C CA . THR A 1 176 ? 11.557 -3.638 27.468 1.00 31.08 176 THR A CA 1
ATOM 1377 C C . THR A 1 176 ? 10.706 -3.013 28.561 1.00 31.08 176 THR A C 1
ATOM 1379 O O . THR A 1 176 ? 10.907 -1.860 28.923 1.00 31.08 176 THR A O 1
ATOM 1382 N N . LEU A 1 177 ? 9.829 -3.861 29.113 1.00 32.22 177 LEU A N 1
ATOM 1383 C CA . LEU A 1 177 ? 9.172 -3.763 30.421 1.00 32.22 177 LEU A CA 1
ATOM 1384 C C . LEU A 1 177 ? 7.890 -2.916 30.511 1.00 32.22 177 LEU A C 1
ATOM 1386 O O . LEU A 1 177 ? 7.856 -1.937 31.242 1.00 32.22 177 LEU A O 1
ATOM 1390 N N . HIS A 1 178 ? 6.786 -3.391 29.924 1.00 27.78 178 HIS A N 1
ATOM 1391 C CA . HIS A 1 178 ? 5.566 -3.669 30.702 1.00 27.78 178 HIS A CA 1
ATOM 1392 C C . HIS A 1 178 ? 4.525 -4.438 29.874 1.00 27.78 178 HIS A C 1
ATOM 1394 O O . HIS A 1 178 ? 4.220 -4.074 28.749 1.00 27.78 178 HIS A O 1
ATOM 1400 N N . SER A 1 179 ? 3.925 -5.451 30.503 1.00 30.06 179 SER A N 1
ATOM 1401 C CA . SER A 1 179 ? 2.685 -6.124 30.092 1.00 30.06 179 SER A CA 1
ATOM 1402 C C . SER A 1 179 ? 2.729 -6.996 28.830 1.00 30.06 179 SER A C 1
ATOM 1404 O O . SER A 1 179 ? 2.493 -6.557 27.711 1.00 30.06 179 SER A O 1
ATOM 1406 N N . SER A 1 180 ? 2.873 -8.300 29.067 1.00 35.38 180 SER A N 1
ATOM 1407 C CA . SER A 1 180 ? 2.404 -9.378 28.198 1.00 35.38 180 SER A CA 1
ATOM 1408 C C . SER A 1 180 ? 0.979 -9.117 27.690 1.00 35.38 180 SER A C 1
ATOM 1410 O O . SER A 1 180 ? 0.003 -9.374 28.391 1.00 35.38 180 SER A O 1
ATOM 1412 N N . GLY A 1 181 ? 0.857 -8.639 26.457 1.00 31.48 181 GLY A N 1
ATOM 1413 C CA . GLY A 1 181 ? -0.395 -8.577 25.716 1.00 31.48 181 GLY A CA 1
ATOM 1414 C C . GLY A 1 181 ? -0.192 -9.249 24.369 1.00 31.48 181 GLY A C 1
ATOM 1415 O O . GLY A 1 181 ? 0.450 -8.695 23.484 1.00 31.48 181 GLY A O 1
ATOM 1416 N N . CYS A 1 182 ? -0.712 -10.464 24.198 1.00 32.53 182 CYS A N 1
ATOM 1417 C CA . CYS A 1 182 ? -0.868 -11.031 22.862 1.00 32.53 182 CYS A CA 1
ATOM 1418 C C . CYS A 1 182 ? -1.919 -10.192 22.122 1.00 32.53 182 CYS A C 1
ATOM 1420 O O . CYS A 1 182 ? -3.112 -10.445 22.256 1.00 32.53 182 CYS A O 1
ATOM 1422 N N . GLY A 1 183 ? -1.485 -9.175 21.376 1.00 36.44 183 GLY A N 1
ATOM 1423 C CA . GLY A 1 183 ? -2.363 -8.385 20.517 1.00 36.44 183 GLY A CA 1
ATOM 1424 C C . GLY A 1 183 ? -2.893 -9.241 19.367 1.00 36.44 183 GLY A C 1
ATOM 1425 O O . GLY A 1 183 ? -2.188 -9.501 18.388 1.00 36.44 183 GLY A O 1
ATOM 1426 N N . LEU A 1 184 ? -4.131 -9.713 19.491 1.00 34.97 184 LEU A N 1
ATOM 1427 C CA . LEU A 1 184 ? -4.906 -10.274 18.388 1.00 34.97 184 LEU A CA 1
ATOM 1428 C C . LEU A 1 184 ? -5.444 -9.108 17.554 1.00 34.97 184 LEU A C 1
ATOM 1430 O O . LEU A 1 184 ? -6.472 -8.530 17.888 1.00 34.97 184 LEU A O 1
ATOM 1434 N N . GLN A 1 185 ? -4.760 -8.760 16.463 1.00 40.97 185 GLN A N 1
ATOM 1435 C CA . GLN A 1 185 ? -5.303 -7.808 15.495 1.00 40.97 185 GLN A CA 1
ATOM 1436 C C . GLN A 1 185 ? -6.231 -8.575 14.541 1.00 40.97 185 GLN A C 1
ATOM 1438 O O . GLN A 1 185 ? -5.791 -9.293 13.639 1.00 40.97 185 GLN A O 1
ATOM 1443 N N . MET A 1 186 ? -7.531 -8.493 14.813 1.00 36.59 186 MET A N 1
ATOM 1444 C CA . MET A 1 186 ? -8.588 -9.100 14.007 1.00 36.59 186 MET A CA 1
ATOM 1445 C C . MET A 1 186 ? -8.968 -8.139 12.882 1.00 36.59 186 MET A C 1
ATOM 1447 O O . MET A 1 186 ? -9.490 -7.062 13.149 1.00 36.59 186 MET A O 1
ATOM 1451 N N . ILE A 1 187 ? -8.727 -8.519 11.624 1.00 39.88 187 ILE A N 1
ATOM 1452 C CA . ILE A 1 187 ? -9.090 -7.695 10.463 1.00 39.88 187 ILE A CA 1
ATOM 1453 C C . ILE A 1 187 ? -10.113 -8.451 9.621 1.00 39.88 187 ILE A C 1
ATOM 1455 O O . ILE A 1 187 ? -9.826 -9.484 9.018 1.00 39.88 187 ILE A O 1
ATOM 1459 N N . VAL A 1 188 ? -11.340 -7.931 9.594 1.00 38.50 188 VAL A N 1
ATOM 1460 C CA . VAL A 1 188 ? -12.444 -8.489 8.806 1.00 38.50 188 VAL A CA 1
ATOM 1461 C C . VAL A 1 188 ? -12.378 -7.918 7.397 1.00 38.50 188 VAL A C 1
ATOM 1463 O O . VAL A 1 188 ? -12.634 -6.735 7.177 1.00 38.50 188 VAL A O 1
ATOM 1466 N N . PHE A 1 189 ? -12.038 -8.761 6.425 1.00 33.47 189 PHE A N 1
ATOM 1467 C CA . PHE A 1 189 ? -12.059 -8.371 5.021 1.00 33.47 189 PHE A CA 1
ATOM 1468 C C . PHE A 1 189 ? -13.492 -8.390 4.485 1.00 33.47 189 PHE A C 1
ATOM 1470 O O . PHE A 1 189 ? -14.157 -9.427 4.467 1.00 33.47 189 PHE A O 1
ATOM 1477 N N . ARG A 1 190 ? -13.942 -7.260 3.932 1.00 35.91 190 ARG A N 1
ATOM 1478 C CA . ARG A 1 190 ? -15.117 -7.215 3.057 1.00 35.91 190 ARG A CA 1
ATOM 1479 C C . ARG A 1 190 ? -14.746 -7.838 1.715 1.00 35.91 190 ARG A C 1
ATOM 1481 O O . ARG A 1 190 ? -14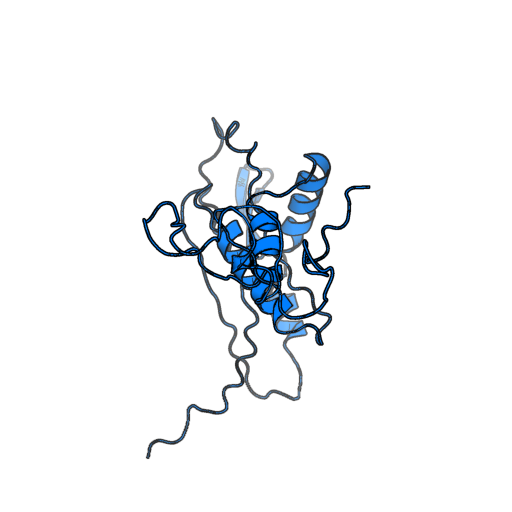.344 -7.144 0.785 1.00 35.91 190 ARG A O 1
ATOM 1488 N N . LYS A 1 191 ? -14.870 -9.157 1.594 1.00 30.55 191 LYS A N 1
ATOM 1489 C CA . LYS A 1 191 ? -14.812 -9.810 0.287 1.00 30.55 191 LYS A CA 1
ATOM 1490 C C . LYS A 1 191 ? -16.223 -9.836 -0.293 1.00 30.55 191 LYS A C 1
ATOM 1492 O O . LYS A 1 191 ? -17.043 -10.661 0.092 1.00 30.55 191 LYS A O 1
ATOM 1497 N N . LEU A 1 192 ? -16.507 -8.919 -1.219 1.00 28.95 192 LEU A N 1
ATOM 1498 C CA . LEU A 1 192 ? -17.573 -9.113 -2.204 1.00 28.95 192 LEU A CA 1
ATOM 1499 C C . LEU A 1 192 ? -17.110 -10.247 -3.127 1.00 28.95 192 LEU A C 1
ATOM 1501 O O . LEU A 1 192 ? -16.500 -10.012 -4.165 1.00 28.95 19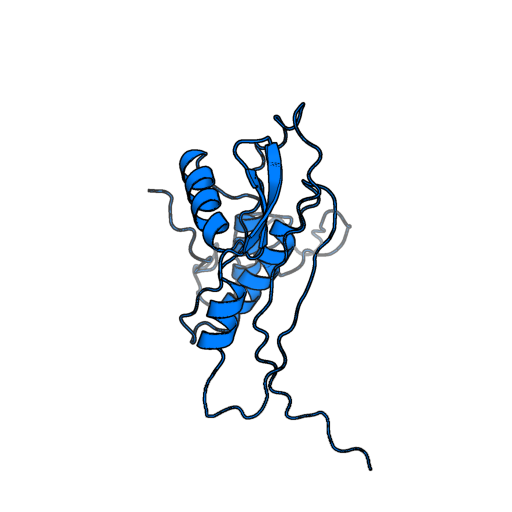2 LEU A O 1
ATOM 1505 N N . LEU A 1 193 ? -17.279 -11.491 -2.684 1.00 27.59 193 LEU A N 1
ATOM 1506 C CA . LEU A 1 193 ? -17.290 -12.619 -3.601 1.00 27.59 193 LEU A CA 1
ATOM 1507 C C . LEU A 1 193 ? -18.726 -12.746 -4.094 1.00 27.59 193 LEU A C 1
ATOM 1509 O O . LEU A 1 193 ? -19.605 -13.126 -3.323 1.00 27.59 193 LEU A O 1
ATOM 1513 N N . ASP A 1 194 ? -18.944 -12.420 -5.367 1.00 26.84 194 ASP A N 1
ATOM 1514 C CA . ASP A 1 194 ? -20.111 -12.896 -6.099 1.00 26.84 194 ASP A CA 1
ATOM 1515 C C . ASP A 1 194 ? -20.099 -14.425 -6.049 1.00 26.84 194 ASP A C 1
ATOM 1517 O O . ASP A 1 194 ? -19.318 -15.105 -6.717 1.00 26.84 194 ASP A O 1
ATOM 1521 N N . CYS A 1 195 ? -20.945 -14.976 -5.186 1.00 28.53 195 CYS A N 1
ATOM 1522 C CA . CYS A 1 195 ? -21.191 -16.404 -5.093 1.00 28.53 195 CYS A CA 1
ATOM 1523 C C . CYS A 1 195 ? -22.220 -16.777 -6.168 1.00 28.53 195 CYS A C 1
ATOM 1525 O O . CYS A 1 195 ? -23.362 -17.098 -5.864 1.00 28.53 195 CYS A O 1
ATOM 1527 N N . SER A 1 196 ? -21.836 -16.685 -7.444 1.00 29.05 196 SER A N 1
ATOM 1528 C CA . SER A 1 196 ? -22.705 -17.082 -8.567 1.00 29.05 196 SER A CA 1
ATOM 1529 C C . SER A 1 196 ? -22.306 -18.417 -9.201 1.00 29.05 196 SER A C 1
ATOM 1531 O O . SER A 1 196 ? -22.967 -18.866 -10.130 1.00 29.05 196 SER A O 1
ATOM 1533 N N . SER A 1 197 ? -21.247 -19.081 -8.728 1.00 31.09 197 SER A N 1
ATOM 1534 C CA . SER A 1 197 ? -20.700 -20.265 -9.410 1.00 31.09 197 SER A CA 1
ATOM 1535 C C . SER A 1 197 ? -20.391 -21.449 -8.491 1.00 31.09 197 SER A C 1
ATOM 1537 O O . SER A 1 197 ? -19.403 -22.145 -8.702 1.00 31.09 197 SER A O 1
ATOM 1539 N N . CYS A 1 198 ? -21.244 -21.707 -7.497 1.00 29.67 198 CYS A N 1
ATOM 1540 C CA . CYS A 1 198 ? -21.207 -22.944 -6.709 1.00 29.67 198 CYS A CA 1
ATOM 1541 C C . CYS A 1 198 ? -22.620 -23.504 -6.479 1.00 29.67 198 CYS A C 1
ATOM 1543 O O . CYS A 1 198 ? -23.029 -23.654 -5.338 1.00 29.67 198 CYS A O 1
ATOM 1545 N N . PHE A 1 199 ? -23.380 -23.802 -7.541 1.00 28.23 199 PHE A N 1
ATOM 1546 C CA . PHE A 1 199 ? -24.452 -24.810 -7.478 1.00 28.23 199 PHE A CA 1
ATOM 1547 C C . PHE A 1 199 ? -24.862 -25.261 -8.889 1.00 28.23 199 PHE A C 1
ATOM 1549 O O . PHE A 1 199 ? -25.807 -24.749 -9.481 1.00 28.23 199 PHE A O 1
ATOM 1556 N N . SER A 1 200 ? -24.109 -26.200 -9.461 1.00 28.45 200 SER A N 1
ATOM 1557 C CA . SER A 1 200 ? -24.597 -27.139 -10.484 1.00 28.45 200 SER A CA 1
ATOM 1558 C C . SER A 1 200 ? -23.577 -28.259 -10.644 1.00 28.45 200 SER A C 1
ATOM 1560 O O . SER A 1 200 ? -22.653 -28.182 -11.448 1.00 28.45 200 SER A O 1
ATOM 1562 N N . ALA A 1 201 ? -23.743 -29.289 -9.826 1.00 27.80 201 ALA A N 1
ATOM 1563 C CA . ALA A 1 201 ? -23.277 -30.630 -10.125 1.00 27.80 201 ALA A CA 1
ATOM 1564 C C . ALA A 1 201 ? -24.383 -31.569 -9.640 1.00 27.80 201 ALA A C 1
ATOM 1566 O O . ALA A 1 201 ? -24.491 -31.855 -8.447 1.00 27.80 201 ALA A O 1
ATOM 1567 N N . GLN A 1 202 ? -25.250 -31.942 -10.575 1.00 30.75 202 GLN A N 1
ATOM 1568 C CA . GLN A 1 202 ? -26.140 -33.087 -10.480 1.00 30.75 202 GLN A CA 1
ATOM 1569 C C . GLN A 1 202 ? -25.848 -33.965 -11.691 1.00 30.75 202 GLN A C 1
ATOM 1571 O O . GLN A 1 202 ? -25.632 -33.376 -12.777 1.00 30.75 202 GLN A O 1
#

pLDDT: mean 70.74, std 20.32, range [26.84, 95.69]

InterPro domains:
  IPR027417 P-loop containing nucleoside triphosphate hydrolase [SSF52540] (111-177)
  IPR043145 Zinc finger, ZZ-type superfamily [G3DSA:3.30.60.90] (4-59)